Protein AF-A0A8T1T1Z8-F1 (afdb_monomer_lite)

InterPro domains:
  IPR000008 C2 domain [PF00168] (170-221)
  IPR000008 C2 domain [PS50004] (152-222)
  IPR002219 Protein kinase C-like, phorbol ester/diacylglycerol-binding domain [PF00130] (47-96)
  IPR002219 Protein kinase C-like, phorbol ester/diacylglycerol-binding domain [PS00479] (47-96)
  IPR002219 Protein kinase C-like, phorbol ester/diacylglycerol-binding domain [PS50081] (46-96)
  IPR002219 Protein kinase C-like, phorbol ester/diacylglycerol-binding domain [SM00109] (47-96)
  IPR020454 Diacylglycerol/phorbol-ester binding [PR00008] (44-58)
  IPR020454 Diacylglycerol/phorbol-ester binding [PR00008] (60-69)
  IPR020454 Diacylglycerol/phorbol-ester binding [PR00008] (73-84)
  IPR020454 Diacylglycerol/phorbol-ester binding [PR00008] (85-97)
  IPR027080 Protein Unc-13 [PTHR10480] (1-221)
  IPR035892 C2 domain superfamily [G3DSA:2.60.40.150] (153-222)
  IPR035892 C2 domain superfamily [SSF49562] (167-221)
  IPR046349 C1-like domain superfamily [SSF57889] (34-96)

Organism: Chelydra serpentina (NCBI:txid8475)

Secondary structure (DSSP, 8-state):
---------------------HHHHHHHHHHHHHHHHHS-GGGPPPP-EEEE--SS-EE-TTT--EE-SSS--EEEETTT--EE-GGGGGG----HHHHHHHHHHHTT-HHHHHHHHHHHHHHHHHHHHH-HHHHHHHHHHTT--HHHHHHHHHHHHHHHHHTTTT-----EEEEEE--SPPP-STTS------EEEETTEEEEPPPPPS-SS-EEEEEEE-

Foldseek 3Di:
DDDDDDDDDDPPPPPPPPPQPPLRVLVVVLLVLLLCQLQDPVPFDQFAKDQFFDPDFDAAPAPRHTQDDDGRSDIAGPQLGHTHHPVCSVVDPDGRLLSSLLVCVVVVVVVSNVVSLVVLVVSSVCSCVVCVVSLVVSCVVSVHDPVVSVVSSVVSSVVVSCRCNPDDDKDKDFPFKAAQAAAPDPVRFDFDKDWDDDPHDIDIFDTHPRDRIDTTRDMDID

pLDDT: mean 87.85, std 16.22, range [31.19, 98.5]

Sequence (222 aa):
MSLVQSRKAGITSALASSTLNNEELKNHVYKKTLQALIYPISSTTPHNFEVWTATTPTYCYECEGLLWGIARQGMRCTECGVKCHEKCQDLLNADCLQRAAEKSSKHGAEDRTQNIIMVLKDRMKIRERNKPEIFELIQEIFAVSKATHTQQMKAVKQSVLDGTSKWSAKISITVVCAQGLQAKDKTGSSDPYVTVQVGKTKKRTKTIYGNLNPVWEENFHL

Structure (mmCIF, N/CA/C/O backbone):
data_AF-A0A8T1T1Z8-F1
#
_entry.id   AF-A0A8T1T1Z8-F1
#
loop_
_atom_site.group_PDB
_atom_site.id
_atom_site.type_symbol
_atom_site.label_atom_id
_atom_site.label_alt_id
_atom_site.label_comp_id
_atom_site.label_asym_id
_atom_site.label_entity_id
_atom_site.label_seq_id
_atom_site.pdbx_PDB_ins_code
_atom_site.Cartn_x
_atom_site.Cartn_y
_atom_site.Cartn_z
_atom_site.occupancy
_atom_site.B_iso_or_equiv
_atom_site.auth_seq_id
_atom_site.auth_comp_id
_atom_site.auth_asym_id
_atom_site.auth_atom_id
_atom_site.pdbx_PDB_model_num
ATOM 1 N N . MET A 1 1 ? 22.257 -57.428 -17.574 1.00 36.25 1 MET A N 1
ATOM 2 C CA . MET A 1 1 ? 22.939 -56.481 -16.659 1.00 36.25 1 MET A CA 1
ATOM 3 C C . MET A 1 1 ? 23.175 -55.211 -17.470 1.00 36.25 1 MET A C 1
ATOM 5 O O . MET A 1 1 ? 23.743 -55.335 -18.537 1.00 36.25 1 MET A O 1
ATOM 9 N N . SER A 1 2 ? 22.620 -54.037 -17.182 1.00 33.94 2 SER A N 1
ATOM 10 C CA . SER A 1 2 ? 22.680 -53.269 -15.937 1.00 33.94 2 SER A CA 1
ATOM 11 C C . SER A 1 2 ? 21.460 -52.335 -15.834 1.00 33.94 2 SER A C 1
ATOM 13 O O . SER A 1 2 ? 21.116 -51.655 -16.797 1.00 33.94 2 SER A O 1
ATOM 15 N N . LEU A 1 3 ? 20.806 -52.337 -14.669 1.00 34.31 3 LEU A N 1
ATOM 16 C CA . LEU A 1 3 ? 19.741 -51.414 -14.271 1.00 34.31 3 LEU A CA 1
ATOM 17 C C . LEU A 1 3 ? 20.393 -50.149 -13.702 1.00 34.31 3 LEU A C 1
ATOM 19 O O . LEU A 1 3 ? 21.039 -50.219 -12.658 1.00 34.31 3 LEU A O 1
ATOM 23 N N . VAL A 1 4 ? 20.203 -48.992 -14.338 1.00 35.00 4 VAL A N 1
ATOM 24 C CA . VAL A 1 4 ? 20.591 -47.702 -13.747 1.00 35.00 4 VAL A CA 1
ATOM 25 C C . VAL A 1 4 ? 19.351 -47.067 -13.119 1.00 35.00 4 VAL A C 1
ATOM 27 O O . VAL A 1 4 ? 18.435 -46.618 -13.803 1.00 35.00 4 VAL A O 1
ATOM 30 N N . GLN A 1 5 ? 19.317 -47.101 -11.787 1.00 31.73 5 GLN A N 1
ATOM 31 C CA . GLN A 1 5 ? 18.271 -46.551 -10.928 1.00 31.73 5 GLN A CA 1
ATOM 32 C C . GLN A 1 5 ? 18.173 -45.023 -11.049 1.00 31.73 5 GLN A C 1
ATOM 34 O O . GLN A 1 5 ? 19.151 -44.299 -10.861 1.00 31.73 5 GLN A O 1
ATOM 39 N N . SER A 1 6 ? 16.953 -44.536 -11.278 1.00 32.31 6 SER A N 1
ATOM 40 C CA . SER A 1 6 ? 16.580 -43.130 -11.114 1.00 32.31 6 SER A CA 1
ATOM 41 C C . SER A 1 6 ? 16.687 -42.736 -9.635 1.00 32.31 6 SER A C 1
ATOM 43 O O . SER A 1 6 ? 15.964 -43.260 -8.784 1.00 32.31 6 SER A O 1
ATOM 45 N N . ARG A 1 7 ? 17.608 -41.823 -9.310 1.00 34.25 7 ARG A N 1
ATOM 46 C CA . ARG A 1 7 ? 17.707 -41.216 -7.977 1.00 34.25 7 ARG A CA 1
ATOM 47 C C . ARG A 1 7 ? 16.641 -40.126 -7.856 1.00 34.25 7 ARG A C 1
ATOM 49 O O . ARG A 1 7 ? 16.838 -39.012 -8.330 1.00 34.25 7 ARG A O 1
ATOM 56 N N . LYS A 1 8 ? 15.522 -40.438 -7.197 1.00 33.41 8 LYS A N 1
ATOM 57 C CA . LYS A 1 8 ? 14.609 -39.422 -6.652 1.00 33.41 8 LYS A CA 1
ATOM 58 C C . LYS A 1 8 ? 15.353 -38.667 -5.549 1.00 33.41 8 LYS A C 1
ATOM 60 O O . LYS A 1 8 ? 15.568 -39.214 -4.470 1.00 33.41 8 LYS A O 1
ATOM 65 N N . ALA A 1 9 ? 15.781 -37.440 -5.831 1.00 37.69 9 ALA A N 1
ATOM 66 C CA . ALA A 1 9 ? 16.262 -36.533 -4.800 1.00 37.69 9 ALA A CA 1
ATOM 67 C C . ALA A 1 9 ? 15.073 -36.173 -3.899 1.00 37.69 9 ALA A C 1
ATOM 69 O O . ALA A 1 9 ? 14.074 -35.621 -4.358 1.00 37.69 9 ALA A O 1
ATOM 70 N N . GLY A 1 10 ? 15.159 -36.583 -2.634 1.00 31.19 10 GLY A N 1
ATOM 71 C CA . GLY A 1 10 ? 14.170 -36.275 -1.615 1.00 31.19 10 GLY A CA 1
ATOM 72 C C . GLY A 1 10 ? 14.058 -34.768 -1.427 1.00 31.19 10 GLY A C 1
ATOM 73 O O . GLY A 1 10 ? 15.058 -34.078 -1.246 1.00 31.19 10 GLY A O 1
ATOM 74 N N . ILE A 1 11 ? 12.824 -34.277 -1.469 1.00 38.00 11 ILE A N 1
ATOM 75 C CA . ILE A 1 11 ? 12.464 -32.921 -1.077 1.00 38.00 11 ILE A CA 1
ATOM 76 C C . ILE A 1 11 ? 12.699 -32.842 0.434 1.00 38.00 11 ILE A C 1
ATOM 78 O O . ILE A 1 11 ? 11.851 -33.242 1.229 1.00 38.00 11 ILE A O 1
ATOM 82 N N . THR A 1 12 ? 13.875 -32.382 0.851 1.00 36.53 12 THR A N 1
ATOM 83 C CA . THR A 1 12 ? 14.104 -31.974 2.235 1.00 36.53 12 THR A CA 1
ATOM 84 C C . THR A 1 12 ? 13.352 -30.665 2.454 1.00 36.53 12 THR A C 1
ATOM 86 O O . THR A 1 12 ? 13.854 -29.575 2.190 1.00 36.53 12 THR A O 1
ATOM 89 N N . SER A 1 13 ? 12.103 -30.769 2.918 1.00 44.16 13 SER A N 1
ATOM 90 C CA . SER A 1 13 ? 11.311 -29.624 3.364 1.00 44.16 13 SER A CA 1
ATOM 91 C C . SER A 1 13 ? 11.882 -29.089 4.682 1.00 44.16 13 SER A C 1
ATOM 93 O O . SER A 1 13 ? 11.376 -29.366 5.766 1.00 44.16 13 SER A O 1
ATOM 95 N N . ALA A 1 14 ? 12.962 -28.322 4.593 1.00 38.53 14 ALA A N 1
ATOM 96 C CA . ALA A 1 14 ? 13.445 -27.481 5.682 1.00 38.53 14 ALA A CA 1
ATOM 97 C C . ALA A 1 14 ? 13.036 -26.022 5.425 1.00 38.53 14 ALA A C 1
ATOM 99 O O . ALA A 1 14 ? 13.844 -25.103 5.497 1.00 38.53 14 ALA A O 1
ATOM 100 N N . LEU A 1 15 ? 11.760 -25.806 5.095 1.00 43.22 15 LEU A N 1
ATOM 101 C CA . LEU A 1 15 ? 11.115 -24.530 5.369 1.00 43.22 15 LEU A CA 1
ATOM 102 C C . LEU A 1 15 ? 10.513 -24.685 6.757 1.00 43.22 15 LEU A C 1
ATOM 104 O O . LEU A 1 15 ? 9.669 -25.553 6.970 1.00 43.22 15 LEU A O 1
ATOM 108 N N . ALA A 1 16 ? 10.973 -23.875 7.704 1.00 43.38 16 ALA A N 1
ATOM 109 C CA . ALA A 1 16 ? 10.293 -23.691 8.971 1.00 43.38 16 ALA A CA 1
ATOM 110 C C . ALA A 1 16 ? 8.906 -23.091 8.686 1.00 43.38 16 ALA A C 1
ATOM 112 O O . ALA A 1 16 ? 8.708 -21.880 8.758 1.00 43.38 16 ALA A O 1
ATOM 113 N N . SER A 1 17 ? 7.944 -23.936 8.313 1.00 45.84 17 SER A N 1
ATOM 114 C CA . SER A 1 17 ? 6.535 -23.609 8.431 1.00 45.84 17 SER A CA 1
ATOM 115 C C . SER A 1 17 ? 6.272 -23.505 9.921 1.00 45.84 17 SER A C 1
ATOM 117 O O . SER A 1 17 ? 6.061 -24.508 10.599 1.00 45.84 17 SER A O 1
ATOM 119 N N . SER A 1 18 ? 6.283 -22.286 10.451 1.00 53.00 18 SER A N 1
ATOM 120 C CA . SER A 1 18 ? 5.505 -21.982 11.642 1.00 53.00 18 SER A CA 1
ATOM 121 C C . SER A 1 18 ? 4.036 -22.178 11.254 1.00 53.00 18 SER A C 1
ATOM 123 O O . SER A 1 18 ? 3.349 -21.222 10.892 1.00 53.00 18 SER A O 1
ATOM 125 N N . THR A 1 19 ? 3.567 -23.425 11.203 1.00 59.47 19 THR A N 1
ATOM 126 C CA . THR A 1 19 ? 2.142 -23.704 11.069 1.00 59.47 19 THR A CA 1
ATOM 127 C C . THR A 1 19 ? 1.509 -23.193 12.350 1.00 59.47 19 THR A C 1
ATOM 129 O O . THR A 1 19 ? 1.590 -23.855 13.384 1.00 59.47 19 THR A O 1
ATOM 132 N N . LEU A 1 20 ? 0.953 -21.980 12.303 1.00 64.06 20 LEU A N 1
ATOM 133 C CA . LEU A 1 20 ? 0.072 -21.500 13.358 1.00 64.06 20 LEU A CA 1
ATOM 134 C C . LEU A 1 20 ? -0.999 -22.571 13.550 1.00 64.06 20 LEU A C 1
ATOM 136 O O . LEU A 1 20 ? -1.574 -23.055 12.568 1.00 64.06 20 LEU A O 1
ATOM 140 N N . ASN A 1 21 ? -1.239 -22.973 14.795 1.00 82.81 21 ASN A N 1
ATOM 141 C CA . ASN A 1 21 ? -2.349 -23.879 15.060 1.00 82.81 21 ASN A CA 1
ATOM 142 C C . ASN A 1 21 ? -3.678 -23.181 14.704 1.00 82.81 21 ASN A C 1
ATOM 144 O O . ASN A 1 21 ? -3.737 -21.961 14.531 1.00 82.81 21 ASN A O 1
ATOM 148 N N . ASN A 1 22 ? -4.753 -23.958 14.561 1.00 86.62 22 ASN A N 1
ATOM 149 C CA . ASN A 1 22 ? -6.029 -23.436 14.070 1.00 86.62 22 ASN A CA 1
ATOM 150 C C . ASN A 1 22 ? -6.566 -22.266 14.922 1.00 86.62 22 ASN A C 1
ATOM 152 O O . ASN A 1 22 ? -7.117 -21.313 14.376 1.00 86.62 22 ASN A O 1
ATOM 156 N N . GLU A 1 23 ? -6.349 -22.288 16.241 1.00 90.00 23 GLU A N 1
ATOM 157 C CA . GLU A 1 23 ? -6.799 -21.225 17.152 1.00 90.00 23 GLU A CA 1
ATOM 158 C C . GLU A 1 23 ? -5.941 -19.955 17.062 1.00 90.00 23 GLU A C 1
ATOM 160 O O . GLU A 1 23 ? -6.468 -18.840 17.014 1.00 90.00 23 GLU A O 1
ATOM 165 N N . GLU A 1 24 ? -4.619 -20.093 16.970 1.00 91.44 24 GLU A N 1
ATOM 166 C CA . GLU A 1 24 ? -3.703 -18.972 16.745 1.00 91.44 24 GLU A CA 1
ATOM 167 C C . GLU A 1 24 ? -3.960 -18.307 15.397 1.00 91.44 24 GLU A C 1
ATOM 169 O O . GLU A 1 24 ? -4.026 -17.076 15.314 1.00 91.44 24 GLU A O 1
ATOM 174 N N . LEU A 1 25 ? -4.159 -19.110 14.347 1.00 93.31 25 LEU A N 1
ATOM 175 C CA . LEU A 1 25 ? -4.493 -18.611 13.020 1.00 93.31 25 LEU A CA 1
ATOM 176 C C . LEU A 1 25 ? -5.850 -17.906 13.036 1.00 93.31 25 LEU A C 1
ATOM 178 O O . LEU A 1 25 ? -5.954 -16.790 12.528 1.00 93.31 25 LEU A O 1
ATOM 182 N N . LYS A 1 26 ? -6.869 -18.493 13.675 1.00 93.69 26 LYS A N 1
ATOM 183 C CA . LYS A 1 26 ? -8.187 -17.864 13.846 1.00 93.69 26 LYS A CA 1
ATOM 184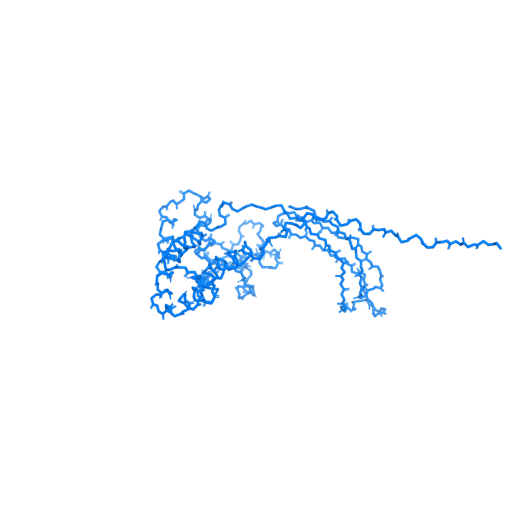 C C . LYS A 1 26 ? -8.066 -16.505 14.535 1.00 93.69 26 LYS A C 1
ATOM 186 O O . LYS A 1 26 ? -8.624 -15.519 14.051 1.00 93.69 26 LYS A O 1
ATOM 191 N N . ASN A 1 27 ? -7.297 -16.418 15.622 1.00 94.06 27 ASN A N 1
ATOM 192 C CA . ASN A 1 27 ? -7.060 -15.155 16.321 1.00 94.06 27 ASN A CA 1
ATOM 193 C C . ASN A 1 27 ? -6.286 -14.140 15.462 1.00 94.06 27 ASN A C 1
ATOM 195 O O . ASN A 1 27 ? -6.570 -12.940 15.505 1.00 94.06 27 ASN A O 1
ATOM 199 N N . HIS A 1 28 ? -5.320 -14.608 14.671 1.00 94.88 28 HIS A N 1
ATOM 200 C CA . HIS A 1 28 ? -4.552 -13.768 13.758 1.00 94.88 28 HIS A CA 1
ATOM 201 C C . HIS A 1 28 ? -5.432 -13.184 12.649 1.00 94.88 28 HIS A C 1
ATOM 203 O O . HIS A 1 28 ? -5.426 -11.969 12.438 1.00 94.88 28 HIS A O 1
ATOM 209 N N . VAL A 1 29 ? -6.227 -14.030 11.985 1.00 96.50 29 VAL A N 1
ATOM 210 C CA . VAL A 1 29 ? -7.169 -13.617 10.939 1.00 96.50 29 VAL A CA 1
ATOM 211 C C . VAL A 1 29 ? -8.172 -12.624 11.513 1.00 96.50 29 VAL A C 1
ATOM 213 O O . VAL A 1 29 ? -8.340 -11.556 10.937 1.00 96.50 29 VAL A O 1
ATOM 216 N N . TYR A 1 30 ? -8.744 -12.893 12.689 1.00 97.56 30 TYR A N 1
ATOM 217 C CA . TYR A 1 30 ? -9.635 -11.957 13.381 1.00 97.56 30 TYR A CA 1
ATOM 218 C C . TYR A 1 30 ? -9.019 -10.554 13.526 1.00 97.56 30 TYR A C 1
ATOM 220 O O . TYR A 1 30 ? -9.605 -9.560 13.089 1.00 97.56 30 TYR A O 1
ATOM 228 N N . LYS A 1 31 ? -7.800 -10.462 14.078 1.00 97.19 31 LYS A N 1
ATOM 229 C CA . LYS A 1 31 ? -7.080 -9.186 14.246 1.00 97.19 31 LYS A CA 1
ATOM 230 C C . LYS A 1 31 ? -6.831 -8.488 12.908 1.00 97.19 31 LYS A C 1
ATOM 232 O O . LYS A 1 31 ? -7.002 -7.272 12.811 1.00 97.19 31 LYS A O 1
ATOM 237 N N . LYS A 1 32 ? -6.436 -9.241 11.876 1.00 96.38 32 LYS A N 1
ATOM 238 C CA . LYS A 1 32 ? -6.158 -8.700 10.538 1.00 96.38 32 LYS A CA 1
ATOM 239 C C . LYS A 1 32 ? -7.415 -8.232 9.816 1.00 96.38 32 LYS A C 1
ATOM 241 O O . LYS A 1 32 ? -7.369 -7.182 9.181 1.00 96.38 32 LYS A O 1
ATOM 246 N N . THR A 1 33 ? -8.536 -8.925 9.980 1.00 98.00 33 THR A N 1
ATOM 247 C CA . THR A 1 33 ? -9.831 -8.518 9.425 1.00 98.00 33 THR A CA 1
ATOM 248 C C . THR A 1 33 ? -10.320 -7.218 10.062 1.00 98.00 33 THR A C 1
ATOM 250 O O . THR A 1 33 ? -10.698 -6.296 9.340 1.00 98.00 33 THR A O 1
ATOM 253 N N . LEU A 1 34 ? -10.227 -7.079 11.393 1.00 98.12 34 LEU A N 1
ATOM 254 C CA . LEU A 1 34 ? -10.526 -5.808 12.066 1.00 98.12 34 LEU A CA 1
ATOM 255 C C . LEU A 1 34 ? -9.625 -4.674 11.554 1.00 98.12 34 LEU A C 1
ATOM 257 O O . LEU A 1 34 ? -10.119 -3.592 11.238 1.00 98.12 34 LEU A O 1
ATOM 261 N N . GLN A 1 35 ? -8.316 -4.928 11.425 1.00 96.25 35 GLN A N 1
ATOM 262 C CA . GLN A 1 35 ? -7.340 -3.946 10.935 1.00 96.25 35 GLN A CA 1
ATOM 263 C C . GLN A 1 35 ? -7.620 -3.496 9.501 1.00 96.25 35 GLN A C 1
ATOM 265 O O . GLN A 1 35 ? -7.531 -2.305 9.209 1.00 96.25 35 GLN A O 1
ATOM 270 N N . ALA A 1 36 ? -7.991 -4.423 8.621 1.00 95.44 36 ALA A N 1
ATOM 271 C CA . ALA A 1 36 ? -8.301 -4.117 7.230 1.00 95.44 36 ALA A CA 1
ATOM 272 C C . ALA A 1 36 ? -9.584 -3.280 7.075 1.00 95.44 36 ALA A C 1
ATOM 274 O O . ALA A 1 36 ? -9.690 -2.480 6.148 1.00 95.44 36 ALA A O 1
ATOM 275 N N . LEU A 1 37 ? -10.564 -3.454 7.968 1.00 96.69 37 LEU A N 1
ATOM 276 C CA . LEU A 1 37 ? -11.897 -2.856 7.821 1.00 96.69 37 LEU A CA 1
ATOM 277 C C . LEU A 1 37 ? -12.109 -1.577 8.634 1.00 96.69 37 LEU A C 1
ATOM 279 O O . LEU A 1 37 ? -12.998 -0.788 8.291 1.00 96.69 37 LEU A O 1
ATOM 283 N N . ILE A 1 38 ? -11.296 -1.347 9.671 1.00 96.62 38 ILE A N 1
ATOM 284 C CA . ILE A 1 38 ? -11.316 -0.098 10.443 1.00 96.62 38 ILE A CA 1
ATOM 285 C C . ILE A 1 38 ? -10.762 1.089 9.649 1.00 96.62 38 ILE A C 1
ATOM 287 O O . ILE A 1 38 ? -11.217 2.219 9.820 1.00 96.62 38 ILE A O 1
ATOM 291 N N . TYR A 1 39 ? -9.816 0.825 8.747 1.00 94.50 39 TYR A N 1
ATOM 292 C CA . TYR A 1 39 ? -9.205 1.813 7.865 1.00 94.50 39 TYR A CA 1
ATOM 293 C C . TYR A 1 39 ? -9.081 1.226 6.444 1.00 94.50 39 TYR A C 1
ATOM 295 O O . TYR A 1 39 ? -8.008 0.772 6.046 1.00 94.50 39 TYR A O 1
ATOM 303 N N . PRO A 1 40 ? -10.203 1.149 5.698 1.00 91.69 40 PRO A N 1
ATOM 304 C CA . PRO A 1 40 ? -10.260 0.455 4.416 1.00 91.69 40 PRO A CA 1
ATOM 305 C C . PRO A 1 40 ? -9.637 1.272 3.276 1.00 91.69 40 PRO A C 1
ATOM 307 O O . PRO A 1 40 ? -9.737 2.499 3.235 1.00 91.69 40 PRO A O 1
ATOM 310 N N . ILE A 1 41 ? -9.090 0.569 2.278 1.00 85.56 41 ILE A N 1
ATOM 311 C CA . ILE A 1 41 ? -8.449 1.165 1.088 1.00 85.56 41 ILE A CA 1
ATOM 312 C C . ILE A 1 41 ? -9.430 2.046 0.287 1.00 85.56 41 ILE A C 1
ATOM 314 O O . ILE A 1 41 ? -9.044 3.068 -0.278 1.00 85.56 41 ILE A O 1
ATOM 318 N N . SER A 1 42 ? -10.722 1.707 0.299 1.00 78.31 42 SER A N 1
ATOM 319 C CA . SER A 1 42 ? -11.793 2.463 -0.369 1.00 78.31 42 SER A CA 1
ATOM 320 C C . SER A 1 42 ? -12.042 3.861 0.211 1.00 78.31 42 SER A C 1
ATOM 322 O O . SER A 1 42 ? -12.831 4.621 -0.340 1.00 78.31 42 SER A O 1
ATOM 324 N N . SER A 1 43 ? -11.438 4.195 1.352 1.00 77.25 43 SER A N 1
ATOM 325 C CA . SER A 1 43 ? -11.591 5.490 2.029 1.00 77.25 43 SER A CA 1
ATOM 326 C C . SER A 1 43 ? -10.245 6.192 2.231 1.00 77.25 43 SER A C 1
ATOM 328 O O . SER A 1 43 ? -10.061 6.962 3.179 1.00 77.25 43 SER A O 1
ATOM 330 N N . THR A 1 44 ? -9.291 5.911 1.343 1.00 80.62 44 THR A N 1
ATOM 331 C CA . THR A 1 44 ? -7.982 6.569 1.307 1.00 80.62 44 THR A CA 1
ATOM 332 C C . THR A 1 44 ? -8.116 8.031 0.875 1.00 80.62 44 THR A C 1
ATOM 334 O O . THR A 1 44 ? -9.026 8.410 0.140 1.00 80.62 44 THR A O 1
ATOM 337 N N . THR A 1 45 ? -7.235 8.900 1.387 1.00 84.56 45 THR A N 1
ATOM 338 C CA . THR A 1 45 ? -7.202 10.310 0.957 1.00 84.56 45 THR A CA 1
ATOM 339 C C . THR A 1 45 ? -6.636 10.389 -0.455 1.00 84.56 45 THR A C 1
ATOM 341 O O . THR A 1 45 ? -5.515 9.904 -0.641 1.00 84.56 45 THR A O 1
ATOM 344 N N . PRO A 1 46 ? -7.331 11.024 -1.415 1.00 90.31 46 PRO A N 1
ATOM 345 C CA . PRO A 1 46 ? -6.733 11.301 -2.712 1.00 90.31 46 PRO A CA 1
ATOM 346 C C . PRO A 1 46 ? -5.509 12.206 -2.532 1.00 90.31 46 PRO A C 1
ATOM 348 O O . PRO A 1 46 ? -5.486 13.087 -1.671 1.00 90.31 46 PRO A O 1
ATOM 351 N N . HIS A 1 47 ? -4.467 11.979 -3.326 1.00 93.38 47 HIS A N 1
ATOM 352 C CA . HIS A 1 47 ? -3.287 12.843 -3.310 1.00 93.38 47 HIS A CA 1
ATOM 353 C C . HIS A 1 47 ? -3.634 14.220 -3.880 1.00 93.38 47 HIS A C 1
ATOM 355 O O . HIS A 1 47 ? -4.342 14.318 -4.878 1.00 93.38 47 HIS A O 1
ATOM 361 N N . ASN A 1 48 ? -3.092 15.279 -3.277 1.00 94.88 48 ASN A N 1
ATOM 362 C CA . ASN A 1 48 ? -3.211 16.638 -3.802 1.00 94.88 48 ASN A CA 1
ATOM 363 C C . ASN A 1 48 ? -1.985 16.972 -4.660 1.00 94.88 48 ASN A C 1
ATOM 365 O O . ASN A 1 48 ? -0.961 17.418 -4.136 1.00 94.88 48 ASN A O 1
ATOM 369 N N . PHE A 1 49 ? -2.049 16.651 -5.953 1.00 96.25 49 PHE A N 1
ATOM 370 C CA . PHE A 1 49 ? -0.928 16.801 -6.879 1.00 96.25 49 PHE A CA 1
ATOM 371 C C . PHE A 1 49 ? -0.821 18.208 -7.463 1.00 96.25 49 PHE A C 1
ATOM 373 O O . PHE A 1 49 ? -1.768 18.731 -8.038 1.00 96.25 49 PHE A O 1
ATOM 380 N N . GLU A 1 50 ? 0.389 18.760 -7.414 1.00 96.12 50 GLU A N 1
ATOM 381 C CA . GLU A 1 50 ? 0.756 19.990 -8.109 1.00 96.12 50 GLU A CA 1
ATOM 382 C C . GLU A 1 50 ? 1.895 19.735 -9.095 1.00 96.12 50 GLU A C 1
ATOM 384 O O . GLU A 1 50 ? 2.751 18.867 -8.884 1.00 96.12 50 GLU A O 1
ATOM 389 N N . VAL A 1 51 ? 1.918 20.521 -10.173 1.00 95.19 51 VAL A N 1
ATOM 390 C CA . VAL A 1 51 ? 3.008 20.500 -11.152 1.00 95.19 51 VAL A CA 1
ATOM 391 C C . VAL A 1 51 ? 4.315 20.866 -10.456 1.00 95.19 51 VAL A C 1
ATOM 393 O O . VAL A 1 51 ? 4.411 21.873 -9.757 1.00 95.19 51 VAL A O 1
ATOM 396 N N . TRP A 1 52 ? 5.349 20.060 -10.676 1.00 93.19 52 TRP A N 1
ATOM 397 C CA . TRP A 1 52 ? 6.630 20.204 -10.002 1.00 93.19 52 TRP A CA 1
ATOM 398 C C . TRP A 1 52 ? 7.805 20.033 -10.967 1.00 93.19 52 TRP A C 1
ATOM 400 O O . TRP A 1 52 ? 7.792 19.187 -11.862 1.00 93.19 52 TRP A O 1
ATOM 410 N N . THR A 1 53 ? 8.850 20.835 -10.742 1.00 90.38 53 THR A N 1
ATOM 411 C CA . THR A 1 53 ? 10.109 20.763 -11.487 1.00 90.38 53 THR A CA 1
ATOM 412 C C . THR A 1 53 ? 11.196 20.101 -10.645 1.00 90.38 53 THR A C 1
ATOM 414 O O . THR A 1 53 ? 11.487 20.550 -9.532 1.00 90.38 53 THR A O 1
ATOM 417 N N . ALA A 1 54 ? 11.814 19.045 -11.177 1.00 87.19 54 ALA A N 1
ATOM 418 C CA . ALA A 1 54 ? 12.928 18.362 -10.525 1.00 87.19 54 ALA A CA 1
ATOM 419 C C . ALA A 1 54 ? 14.233 19.151 -10.705 1.00 87.19 54 ALA A C 1
ATOM 421 O O . ALA A 1 54 ? 14.684 19.354 -11.826 1.00 87.19 54 ALA A O 1
ATOM 422 N N . THR A 1 55 ? 14.854 19.579 -9.602 1.00 87.31 55 THR A N 1
ATOM 423 C CA . THR A 1 55 ? 16.156 20.277 -9.615 1.00 87.31 55 THR A CA 1
ATOM 424 C C . THR A 1 55 ? 17.352 19.325 -9.571 1.00 87.31 55 THR A C 1
ATOM 426 O O . THR A 1 55 ? 18.484 19.737 -9.802 1.00 87.31 55 THR A O 1
ATOM 429 N N . THR A 1 56 ? 17.114 18.047 -9.279 1.00 88.81 56 THR A N 1
ATOM 430 C CA . THR A 1 56 ? 18.114 16.974 -9.245 1.00 88.81 56 THR A CA 1
ATOM 431 C C . THR A 1 56 ? 17.553 15.717 -9.918 1.00 88.81 56 THR A C 1
ATOM 433 O O . THR A 1 56 ? 16.324 15.574 -9.979 1.00 88.81 56 THR A O 1
ATOM 436 N N . PRO A 1 57 ? 18.404 14.787 -10.408 1.00 90.69 57 PRO A N 1
ATOM 437 C CA . PRO A 1 57 ? 17.948 13.533 -11.005 1.00 90.69 57 PRO A CA 1
ATOM 438 C C . PRO A 1 57 ? 17.001 12.782 -10.064 1.00 90.69 57 PRO A C 1
ATOM 440 O O . PRO A 1 57 ? 17.407 12.252 -9.030 1.00 90.69 57 PRO A O 1
ATOM 443 N N . THR A 1 58 ? 15.717 12.781 -10.413 1.00 91.81 58 THR A N 1
ATOM 444 C CA . THR A 1 58 ? 14.639 12.225 -9.595 1.00 91.81 58 THR A CA 1
ATOM 445 C C . THR A 1 58 ? 13.881 11.201 -10.419 1.00 91.81 58 THR A C 1
ATOM 447 O O . THR A 1 58 ? 13.655 11.415 -11.604 1.00 91.81 58 THR A O 1
ATOM 450 N N . TYR A 1 59 ? 13.458 10.105 -9.802 1.00 92.44 59 TYR A N 1
ATOM 451 C CA . TYR A 1 59 ? 12.743 9.026 -10.478 1.00 92.44 59 TYR A CA 1
ATOM 452 C C . TYR A 1 59 ? 11.274 9.015 -10.057 1.00 92.44 59 TYR A C 1
ATOM 454 O O . TYR A 1 59 ? 10.941 9.330 -8.910 1.00 92.44 59 TYR A O 1
ATOM 462 N N . CYS A 1 60 ? 10.392 8.690 -10.998 1.00 93.44 60 CYS A N 1
ATOM 463 C CA . CYS A 1 60 ? 8.974 8.504 -10.739 1.00 93.44 60 CYS A CA 1
ATOM 464 C C . CYS A 1 60 ? 8.768 7.330 -9.780 1.00 93.44 60 CYS A C 1
ATOM 466 O O . CYS A 1 60 ? 9.366 6.276 -9.957 1.00 93.44 60 CYS A O 1
ATOM 468 N N . TYR A 1 61 ? 7.894 7.506 -8.788 1.00 93.44 61 TYR A N 1
ATOM 469 C CA . TYR A 1 61 ? 7.594 6.455 -7.818 1.00 93.44 61 TYR A CA 1
ATOM 470 C C . TYR A 1 61 ? 6.926 5.215 -8.437 1.00 93.44 61 TYR A C 1
ATOM 472 O O . TYR A 1 61 ? 7.153 4.120 -7.948 1.00 93.44 61 TYR A O 1
ATOM 480 N N . GLU A 1 62 ? 6.126 5.389 -9.492 1.00 93.50 62 GLU A N 1
ATOM 481 C CA . GLU A 1 62 ? 5.361 4.303 -10.118 1.00 93.50 62 GLU A CA 1
ATOM 482 C C . GLU A 1 62 ? 6.191 3.518 -11.139 1.00 93.50 62 GLU A C 1
ATOM 484 O O . GLU A 1 62 ? 6.422 2.327 -10.989 1.00 93.50 62 GLU A O 1
ATOM 489 N N . CYS A 1 63 ? 6.669 4.191 -12.191 1.00 92.56 63 CYS A N 1
ATOM 490 C CA . CYS A 1 63 ? 7.346 3.519 -13.302 1.00 92.56 63 CYS A CA 1
ATOM 491 C C . CYS A 1 63 ? 8.872 3.457 -13.163 1.00 92.56 63 CYS A C 1
ATOM 493 O O . CYS A 1 63 ? 9.539 2.964 -14.070 1.00 92.56 63 CYS A O 1
ATOM 495 N N . GLU A 1 64 ? 9.432 4.045 -12.102 1.00 91.50 64 GLU A N 1
ATOM 496 C CA . GLU A 1 64 ? 10.878 4.219 -11.890 1.00 91.50 64 GLU A CA 1
ATOM 497 C C . GLU A 1 64 ? 11.610 4.977 -13.016 1.00 91.50 64 GLU A C 1
ATOM 499 O O . GLU A 1 64 ? 12.834 5.081 -13.014 1.00 91.50 64 GLU A O 1
ATOM 504 N N . GLY A 1 65 ? 10.880 5.561 -13.970 1.00 91.12 65 GLY A N 1
ATOM 505 C CA . GLY A 1 65 ? 11.437 6.371 -15.047 1.00 91.12 65 GLY A CA 1
ATOM 506 C C . GLY A 1 65 ? 11.940 7.723 -14.544 1.00 91.12 65 GLY A C 1
ATOM 507 O O . GLY A 1 65 ? 11.369 8.320 -13.628 1.00 91.12 65 GLY A O 1
ATOM 508 N N . LEU A 1 66 ? 12.999 8.236 -15.168 1.00 91.88 66 LEU A N 1
ATOM 509 C CA . LEU A 1 66 ? 13.588 9.523 -14.809 1.00 91.88 66 LEU A CA 1
ATOM 510 C C . LEU A 1 66 ? 12.602 10.683 -15.074 1.00 91.88 66 LEU A C 1
ATOM 512 O O . LEU A 1 66 ? 12.019 10.795 -16.155 1.00 91.88 66 LEU A O 1
ATOM 516 N N . LEU A 1 67 ? 12.436 11.563 -14.087 1.00 90.25 67 LEU A N 1
ATOM 517 C CA . LEU A 1 67 ? 11.748 12.852 -14.194 1.00 90.25 67 LEU A CA 1
ATOM 518 C C . LEU A 1 67 ? 12.766 13.888 -14.685 1.00 90.25 67 LEU A C 1
ATOM 520 O O . LEU A 1 67 ? 13.365 14.609 -13.886 1.00 90.25 67 LEU A O 1
ATOM 524 N N . TRP A 1 68 ? 13.015 13.909 -15.996 1.00 79.00 68 TRP A N 1
ATOM 525 C CA . TRP A 1 68 ? 14.004 14.786 -16.631 1.00 79.00 68 TRP A CA 1
ATOM 526 C C . TRP A 1 68 ? 13.373 15.709 -17.676 1.00 79.00 68 TRP A C 1
ATOM 528 O O . TRP A 1 68 ? 12.275 15.460 -18.166 1.00 79.00 68 TRP A O 1
ATOM 538 N N . GLY A 1 69 ? 14.068 16.801 -17.982 1.00 72.62 69 GLY A N 1
ATOM 539 C CA . GLY A 1 69 ? 13.619 17.861 -18.882 1.00 72.62 69 GLY A CA 1
ATOM 540 C C . GLY A 1 69 ? 13.991 19.229 -18.317 1.00 72.62 69 GLY A C 1
ATOM 541 O O . GLY A 1 69 ? 14.645 19.307 -17.279 1.00 72.62 69 GLY A O 1
ATOM 542 N N . ILE A 1 70 ? 13.555 20.308 -18.965 1.00 68.62 70 ILE A N 1
ATOM 543 C CA . ILE A 1 70 ? 13.916 21.683 -18.575 1.00 68.62 70 ILE A CA 1
ATOM 544 C C . ILE A 1 70 ? 12.964 22.236 -17.496 1.00 68.62 70 ILE A C 1
ATOM 546 O O . ILE A 1 70 ? 13.415 22.863 -16.541 1.00 68.62 70 ILE A O 1
ATOM 550 N N . ALA A 1 71 ? 11.659 21.955 -17.586 1.00 71.00 71 ALA A N 1
ATOM 551 C CA . ALA A 1 71 ? 10.663 22.339 -16.580 1.00 71.00 71 ALA A CA 1
ATOM 552 C C . ALA A 1 71 ? 9.452 21.388 -16.583 1.00 71.00 71 ALA A C 1
ATOM 554 O O . ALA A 1 71 ? 9.212 20.712 -17.582 1.00 71.00 71 ALA A O 1
ATOM 555 N N . ARG A 1 72 ? 8.671 21.380 -15.487 1.00 75.06 72 ARG A N 1
ATOM 556 C CA . ARG A 1 72 ? 7.372 20.679 -15.358 1.00 75.06 72 ARG A CA 1
ATOM 557 C C . ARG A 1 72 ? 7.449 19.176 -15.670 1.00 75.06 72 ARG A C 1
ATOM 559 O O . ARG A 1 72 ? 6.582 18.626 -16.338 1.00 75.06 72 ARG A O 1
ATOM 566 N N . GLN A 1 73 ? 8.498 18.512 -15.183 1.00 81.12 73 GLN A N 1
ATOM 567 C CA . GLN A 1 73 ? 8.801 17.109 -15.495 1.00 81.12 73 GLN A CA 1
ATOM 568 C C . GLN A 1 73 ? 7.860 16.109 -14.803 1.00 81.12 73 GLN A C 1
ATOM 570 O O . GLN A 1 73 ? 7.871 14.923 -15.141 1.00 81.12 73 GLN A O 1
ATOM 575 N N . GLY A 1 74 ? 7.071 16.545 -13.818 1.00 92.19 74 GLY A N 1
ATOM 576 C CA . GLY A 1 74 ? 6.119 15.669 -13.149 1.00 92.19 74 GLY A CA 1
ATOM 577 C C . GLY A 1 74 ? 5.229 16.366 -12.133 1.00 92.19 74 GLY A C 1
ATOM 578 O O . GLY A 1 74 ? 5.129 17.591 -12.082 1.00 92.19 74 GLY A O 1
ATOM 579 N N . MET A 1 75 ? 4.600 15.544 -11.304 1.00 95.31 75 MET A N 1
ATOM 580 C CA . MET A 1 75 ? 3.672 15.936 -10.256 1.00 95.31 75 MET A CA 1
ATOM 581 C C . MET A 1 75 ? 4.282 15.647 -8.888 1.00 95.31 75 MET A C 1
ATOM 583 O O . MET A 1 75 ? 5.022 14.671 -8.705 1.00 95.31 75 MET A O 1
ATOM 587 N N . ARG A 1 76 ? 3.958 16.484 -7.904 1.00 95.62 76 ARG A N 1
ATOM 588 C CA . ARG A 1 76 ? 4.321 16.281 -6.502 1.00 95.62 76 ARG A CA 1
ATOM 589 C C . ARG A 1 76 ? 3.097 16.481 -5.622 1.00 95.62 76 ARG A C 1
ATOM 591 O O . ARG A 1 76 ? 2.450 17.516 -5.695 1.00 95.62 76 ARG A O 1
ATOM 598 N N . CYS A 1 77 ? 2.824 15.519 -4.747 1.00 95.94 77 CYS A N 1
ATOM 599 C CA . CYS A 1 77 ? 1.771 15.674 -3.746 1.00 95.94 77 CYS A CA 1
ATOM 600 C C . CYS A 1 77 ? 2.204 16.684 -2.667 1.00 95.94 77 CYS A C 1
ATOM 602 O O . CYS A 1 77 ? 3.296 16.538 -2.100 1.00 95.94 77 CYS A O 1
ATOM 604 N N . THR A 1 78 ? 1.375 17.684 -2.357 1.00 93.69 78 THR A N 1
ATOM 605 C CA . THR A 1 78 ? 1.665 18.694 -1.313 1.00 93.69 78 THR A CA 1
ATOM 606 C C . THR A 1 78 ? 1.705 18.078 0.085 1.00 93.69 78 THR A C 1
ATOM 608 O O . THR A 1 78 ? 2.514 18.472 0.930 1.00 93.69 78 THR A O 1
ATOM 611 N N . GLU A 1 79 ? 0.909 17.029 0.295 1.00 91.56 79 GLU A N 1
ATOM 612 C CA . GLU A 1 79 ? 0.772 16.355 1.581 1.00 91.56 79 GLU A CA 1
ATOM 613 C C . GLU A 1 79 ? 1.899 15.352 1.824 1.00 91.56 79 GLU A C 1
ATOM 615 O O . GLU A 1 79 ? 2.796 15.587 2.639 1.00 91.56 79 GLU A O 1
ATOM 620 N N . CYS A 1 80 ? 1.912 14.239 1.089 1.00 92.44 80 CYS A N 1
ATOM 621 C CA . CYS A 1 80 ? 2.885 13.174 1.329 1.00 92.44 80 CYS A CA 1
ATOM 622 C C . CYS A 1 80 ? 4.235 13.411 0.629 1.00 92.44 80 CYS A C 1
ATOM 624 O O . CYS A 1 80 ? 5.250 12.807 0.984 1.00 92.44 80 CYS A O 1
ATOM 626 N N . GLY A 1 81 ? 4.290 14.306 -0.363 1.00 93.44 81 GLY A N 1
ATOM 627 C CA . GLY A 1 81 ? 5.507 14.588 -1.122 1.00 93.44 81 GLY A CA 1
ATOM 628 C C . GLY A 1 81 ? 5.917 13.512 -2.126 1.00 93.44 81 GLY A C 1
ATOM 629 O O . GLY A 1 81 ? 7.044 13.599 -2.617 1.00 93.44 81 GLY A O 1
ATOM 630 N N . VAL A 1 82 ? 5.064 12.518 -2.419 1.00 94.69 82 VAL A N 1
ATOM 631 C CA . VAL A 1 82 ? 5.318 11.547 -3.499 1.00 94.69 82 VAL A CA 1
ATOM 632 C C . VAL A 1 82 ? 5.468 12.280 -4.831 1.00 94.69 82 VAL A C 1
ATOM 634 O O . VAL A 1 82 ? 4.845 13.322 -5.041 1.00 94.69 82 VAL A O 1
ATOM 637 N N . LYS A 1 83 ? 6.343 11.757 -5.691 1.00 95.12 83 LYS A N 1
ATOM 638 C CA . LYS A 1 83 ? 6.702 12.347 -6.981 1.00 95.12 83 LYS A CA 1
ATOM 639 C C . LYS A 1 83 ? 6.455 11.328 -8.083 1.00 95.12 83 LYS A C 1
ATOM 641 O O . LYS A 1 83 ? 6.902 10.183 -7.969 1.00 95.12 83 LYS A O 1
ATOM 646 N N . CYS A 1 84 ? 5.784 11.731 -9.148 1.00 95.94 84 CYS A N 1
ATOM 647 C CA . CYS A 1 84 ? 5.481 10.854 -10.275 1.00 95.94 84 CYS A CA 1
ATOM 648 C C . CYS A 1 84 ? 5.387 11.637 -11.586 1.00 95.94 84 CYS A C 1
ATOM 650 O O . CYS A 1 84 ? 5.363 12.865 -11.578 1.00 95.94 84 CYS A O 1
ATOM 652 N N . HIS A 1 85 ? 5.342 10.935 -12.719 1.00 95.12 85 HIS A N 1
ATOM 653 C CA . HIS A 1 85 ? 4.888 11.549 -13.969 1.00 95.12 85 HIS A CA 1
ATOM 654 C C . HIS A 1 85 ? 3.391 11.860 -13.883 1.00 95.12 85 HIS A C 1
ATOM 656 O O . HIS A 1 85 ? 2.667 11.208 -13.132 1.00 95.12 85 HIS A O 1
ATOM 662 N N . GLU A 1 86 ? 2.924 12.793 -14.710 1.00 93.38 86 GLU A N 1
ATOM 663 C CA . GLU A 1 86 ? 1.497 13.112 -14.862 1.00 93.38 86 GLU A CA 1
ATOM 664 C C . GLU A 1 86 ? 0.675 11.860 -15.209 1.00 93.38 86 GLU A C 1
ATOM 666 O O . GLU A 1 86 ? -0.249 11.506 -14.488 1.00 93.38 86 GLU A O 1
ATOM 671 N N . LYS A 1 87 ? 1.116 11.078 -16.204 1.00 93.12 87 LYS A N 1
ATOM 672 C CA . LYS A 1 87 ? 0.482 9.802 -16.594 1.00 93.12 87 LYS A CA 1
ATOM 673 C C . LYS A 1 87 ? 0.483 8.710 -15.515 1.00 93.12 87 LYS A C 1
ATOM 675 O O . LYS A 1 87 ? -0.174 7.691 -15.683 1.00 93.12 87 LYS A O 1
ATOM 680 N N . CYS A 1 88 ? 1.291 8.865 -14.467 1.00 94.94 88 CYS A N 1
ATOM 681 C CA . CYS A 1 88 ? 1.447 7.867 -13.412 1.00 94.94 88 CYS A CA 1
ATOM 682 C C . CYS A 1 88 ? 0.651 8.210 -12.150 1.00 94.94 88 CYS A C 1
ATOM 684 O O . CYS A 1 88 ? 0.595 7.375 -11.255 1.00 94.94 88 CYS A O 1
ATOM 686 N N . GLN A 1 89 ? 0.070 9.410 -12.045 1.00 93.38 89 GLN A N 1
ATOM 687 C CA . GLN A 1 89 ? -0.563 9.872 -10.805 1.00 93.38 89 GLN A CA 1
ATOM 688 C C . GLN A 1 89 ? -1.738 8.984 -10.366 1.00 93.38 89 GLN A C 1
ATOM 690 O O . GLN A 1 89 ? -1.864 8.687 -9.180 1.00 93.38 89 GLN A O 1
ATOM 695 N N . ASP A 1 90 ? -2.523 8.489 -11.326 1.00 90.56 90 ASP A N 1
ATOM 696 C CA . ASP A 1 90 ? -3.713 7.665 -11.077 1.00 90.56 90 ASP A CA 1
ATOM 697 C C . ASP A 1 90 ? -3.388 6.176 -10.879 1.00 90.56 90 ASP A C 1
ATOM 699 O O . ASP A 1 90 ? -4.252 5.388 -10.504 1.00 90.56 90 ASP A O 1
ATOM 703 N N . LEU A 1 91 ? -2.135 5.781 -11.124 1.00 91.81 91 LEU A N 1
ATOM 704 C CA . LEU A 1 91 ? -1.663 4.401 -10.975 1.00 91.81 91 LEU A CA 1
ATOM 705 C C . LEU A 1 91 ? -1.094 4.127 -9.575 1.00 91.81 91 LEU A C 1
ATOM 707 O O . LEU A 1 91 ? -0.865 2.976 -9.213 1.00 91.81 91 LEU A O 1
ATOM 711 N N . LEU A 1 92 ? -0.885 5.176 -8.774 1.00 89.69 92 LEU A N 1
ATOM 712 C CA . LEU A 1 92 ? -0.218 5.076 -7.482 1.00 89.69 92 LEU A CA 1
ATOM 713 C C . LEU A 1 92 ? -1.046 4.297 -6.459 1.00 89.69 92 LEU A C 1
ATOM 715 O O . LEU A 1 92 ? -2.049 4.781 -5.936 1.00 89.69 92 LEU A O 1
ATOM 719 N N . ASN A 1 93 ? -0.530 3.140 -6.053 1.00 86.00 93 ASN A N 1
ATOM 720 C CA . ASN A 1 93 ? -1.084 2.360 -4.951 1.00 86.00 93 ASN A CA 1
ATOM 721 C C . ASN A 1 93 ? -0.382 2.690 -3.622 1.00 86.00 93 ASN A C 1
ATOM 723 O O . ASN A 1 93 ? 0.370 1.882 -3.072 1.00 86.00 93 ASN A O 1
ATOM 727 N N . ALA A 1 94 ? -0.564 3.920 -3.129 1.00 85.75 94 ALA A N 1
ATOM 728 C CA . ALA A 1 94 ? 0.066 4.355 -1.884 1.00 85.75 94 ALA A CA 1
ATOM 729 C C . ALA A 1 94 ? -0.806 5.339 -1.090 1.00 85.75 94 ALA A C 1
ATOM 731 O O . ALA A 1 94 ? -1.166 6.404 -1.590 1.00 85.75 94 ALA A O 1
ATOM 732 N N . ASP A 1 95 ? -1.093 5.016 0.174 1.00 91.31 95 ASP A N 1
ATOM 733 C CA . ASP A 1 95 ? -1.913 5.857 1.053 1.00 91.31 95 ASP A CA 1
ATOM 734 C C . ASP A 1 95 ? -1.209 7.186 1.382 1.00 91.31 95 ASP A C 1
ATOM 736 O O . ASP A 1 95 ? -0.094 7.219 1.911 1.00 91.31 95 ASP A O 1
ATOM 740 N N . CYS A 1 96 ? -1.875 8.302 1.077 1.00 92.50 96 CYS A N 1
ATOM 741 C CA . CYS A 1 96 ? -1.328 9.638 1.285 1.00 92.50 96 CYS A CA 1
ATOM 742 C C . CYS A 1 96 ? -1.087 9.979 2.769 1.00 92.50 96 CYS A C 1
ATOM 744 O O . CYS A 1 96 ? -0.035 10.532 3.096 1.00 92.50 96 CYS A O 1
ATOM 746 N N . LEU A 1 97 ? -2.018 9.655 3.674 1.00 91.75 97 LEU A N 1
ATOM 747 C CA . LEU A 1 97 ? -1.902 9.995 5.100 1.00 91.75 97 LEU A CA 1
ATOM 748 C C . LEU A 1 97 ? -0.829 9.161 5.789 1.00 91.75 97 LEU A C 1
ATOM 750 O O . LEU A 1 97 ? -0.027 9.716 6.538 1.00 91.75 97 LEU A O 1
ATOM 754 N N . GLN A 1 98 ? -0.774 7.861 5.501 1.00 90.06 98 GLN A N 1
ATOM 755 C CA . GLN A 1 98 ? 0.256 6.975 6.052 1.00 90.06 98 GLN A CA 1
ATOM 756 C C . GLN A 1 98 ? 1.653 7.448 5.639 1.00 90.06 98 GLN A C 1
ATOM 758 O O . GLN A 1 98 ? 2.529 7.640 6.481 1.00 90.06 98 GLN A O 1
ATOM 763 N N . ARG A 1 99 ? 1.844 7.773 4.356 1.00 91.25 99 ARG A N 1
ATOM 764 C CA . ARG A 1 99 ? 3.117 8.325 3.868 1.00 91.25 99 ARG A CA 1
ATOM 765 C C . ARG A 1 99 ? 3.454 9.681 4.471 1.00 91.25 99 ARG A C 1
ATOM 767 O O . ARG A 1 99 ? 4.623 9.951 4.743 1.00 91.25 99 ARG A O 1
ATOM 774 N N . ALA A 1 100 ? 2.462 10.554 4.638 1.00 90.56 100 ALA A N 1
ATOM 775 C CA . ALA A 1 100 ? 2.671 11.852 5.265 1.00 90.56 100 ALA A CA 1
ATOM 776 C C . ALA A 1 100 ? 3.119 11.685 6.728 1.00 90.56 100 ALA A C 1
ATOM 778 O O . ALA A 1 100 ? 4.091 12.323 7.128 1.00 90.56 100 ALA A O 1
ATOM 779 N N . ALA A 1 101 ? 2.495 10.774 7.485 1.00 88.75 101 ALA A N 1
ATOM 780 C CA . ALA A 1 101 ? 2.890 10.448 8.856 1.00 88.75 101 ALA A CA 1
ATOM 781 C C . ALA A 1 101 ? 4.312 9.869 8.922 1.00 88.75 101 ALA A C 1
ATOM 783 O O . ALA A 1 101 ? 5.142 10.355 9.691 1.00 88.75 101 ALA A O 1
ATOM 784 N N . GLU A 1 102 ? 4.633 8.889 8.070 1.00 87.25 102 GLU A N 1
ATOM 785 C CA . GLU A 1 102 ? 5.972 8.290 7.990 1.00 87.25 102 GLU A CA 1
ATOM 786 C C . GLU A 1 102 ? 7.053 9.326 7.666 1.00 87.25 102 GLU A C 1
ATOM 788 O O . GLU A 1 102 ? 8.135 9.324 8.258 1.00 87.25 102 GLU A O 1
ATOM 793 N N . LYS A 1 103 ? 6.769 10.227 6.722 1.00 87.06 103 LYS A N 1
ATOM 794 C CA . LYS A 1 103 ? 7.682 11.305 6.346 1.00 87.06 103 LYS A CA 1
ATOM 795 C C . LYS A 1 103 ? 7.872 12.298 7.492 1.00 87.06 103 LYS A C 1
ATOM 797 O O . LYS A 1 103 ? 9.009 12.649 7.794 1.00 87.06 103 LYS A O 1
ATOM 802 N N . SER A 1 104 ? 6.789 12.750 8.123 1.00 86.62 104 SER A N 1
ATOM 803 C CA . SER A 1 104 ? 6.850 13.693 9.246 1.00 86.62 104 SER A CA 1
ATOM 804 C C . SER A 1 104 ? 7.612 13.120 10.438 1.00 86.62 104 SER A C 1
ATOM 806 O O . SER A 1 104 ? 8.453 13.821 10.999 1.00 86.62 104 SER A O 1
ATOM 808 N N . SER A 1 105 ? 7.405 11.836 10.746 1.00 85.06 105 SER A N 1
ATOM 809 C CA . SER A 1 105 ? 8.147 11.120 11.786 1.00 85.06 105 SER A CA 1
ATOM 810 C C . SER A 1 105 ? 9.652 11.078 11.493 1.00 85.06 105 SER A C 1
ATOM 812 O O . SER A 1 105 ? 10.454 11.404 12.365 1.00 85.06 105 SER A O 1
ATOM 814 N N . LYS A 1 106 ? 10.055 10.782 10.248 1.00 84.88 106 LYS A N 1
ATOM 815 C CA . LYS A 1 106 ? 11.476 10.757 9.841 1.00 84.88 106 LYS A CA 1
ATOM 816 C C . LYS A 1 106 ? 12.166 12.124 9.893 1.00 84.88 106 LYS A C 1
ATOM 818 O O . LYS A 1 106 ? 13.384 12.173 10.027 1.00 84.88 106 LYS A O 1
ATOM 823 N N . HIS A 1 107 ? 11.415 13.214 9.752 1.00 84.75 107 HIS A N 1
ATOM 824 C CA . HIS A 1 107 ? 11.948 14.581 9.755 1.00 84.75 107 HIS A CA 1
ATOM 825 C C . HIS A 1 107 ? 11.774 15.314 11.095 1.00 84.75 107 HIS A C 1
ATOM 827 O O . HIS A 1 107 ? 12.093 16.497 11.164 1.00 84.75 107 HIS A O 1
ATOM 833 N N . GLY A 1 108 ? 11.268 14.648 12.141 1.00 81.00 108 GLY A N 1
ATOM 834 C CA . GLY A 1 108 ? 11.100 15.254 13.469 1.00 81.00 108 GLY A CA 1
ATOM 835 C C . GLY A 1 108 ? 10.032 16.354 13.538 1.00 81.00 108 GLY A C 1
ATOM 836 O O . GLY A 1 108 ? 10.082 17.205 14.417 1.00 81.00 108 GLY A O 1
ATOM 837 N N . ALA A 1 109 ? 9.065 16.367 12.614 1.00 85.25 109 ALA A N 1
ATOM 838 C CA . ALA A 1 109 ? 7.966 17.336 12.610 1.00 85.25 109 ALA A CA 1
ATOM 839 C C . ALA A 1 109 ? 6.795 16.819 13.468 1.00 85.25 109 ALA A C 1
ATOM 841 O O . ALA A 1 109 ? 5.783 16.342 12.936 1.00 85.25 109 ALA A O 1
ATOM 842 N N . GLU A 1 110 ? 6.955 16.858 14.793 1.00 83.06 110 GLU A N 1
ATOM 843 C CA . GLU A 1 110 ? 6.018 16.252 15.754 1.00 83.06 110 GLU A CA 1
ATOM 844 C C . GLU A 1 110 ? 4.599 16.826 15.652 1.00 83.06 110 GLU A C 1
ATOM 846 O O . GLU A 1 110 ? 3.652 16.049 15.523 1.00 83.06 110 GLU A O 1
ATOM 851 N N . ASP A 1 111 ? 4.442 18.151 15.570 1.00 87.44 111 ASP A N 1
ATOM 852 C CA . ASP A 1 111 ? 3.127 18.805 15.449 1.00 87.44 111 ASP A CA 1
ATOM 853 C C . ASP A 1 111 ? 2.354 18.325 14.216 1.00 87.44 111 ASP A C 1
ATOM 855 O O . ASP A 1 111 ? 1.169 17.983 14.273 1.00 87.44 111 ASP A O 1
ATOM 859 N N . ARG A 1 112 ? 3.046 18.224 13.074 1.00 87.38 112 ARG A N 1
ATOM 860 C CA . ARG A 1 112 ? 2.450 17.709 11.837 1.00 87.38 112 ARG A CA 1
ATOM 861 C C . ARG A 1 112 ? 2.075 16.234 11.976 1.00 87.38 112 ARG A C 1
ATOM 863 O O . ARG A 1 112 ? 1.031 15.824 11.476 1.00 87.38 112 ARG A O 1
ATOM 870 N N . THR A 1 113 ? 2.902 15.453 12.665 1.00 86.69 113 THR A N 1
ATOM 871 C CA . THR A 1 113 ? 2.634 14.033 12.930 1.00 86.69 113 THR A CA 1
ATOM 872 C C . THR A 1 113 ? 1.382 13.869 13.793 1.00 86.69 113 THR A C 1
ATOM 874 O O . THR A 1 113 ? 0.505 13.081 13.439 1.00 86.69 113 THR A O 1
ATOM 877 N N . GLN A 1 114 ? 1.238 14.655 14.865 1.00 88.31 114 GLN A N 1
ATOM 878 C CA . GLN A 1 114 ? 0.052 14.635 15.730 1.00 88.31 114 GLN A CA 1
ATOM 879 C C . GLN A 1 114 ? -1.223 15.030 14.977 1.00 88.31 114 GLN A C 1
ATOM 881 O O . GLN A 1 114 ? -2.244 14.352 15.106 1.00 88.31 114 GLN A O 1
ATOM 886 N N . ASN A 1 115 ? -1.153 16.056 14.124 1.00 91.69 115 ASN A N 1
ATOM 887 C CA . ASN A 1 115 ? -2.281 16.459 13.283 1.00 91.69 115 ASN A CA 1
ATOM 888 C C . ASN A 1 115 ? -2.731 15.328 12.342 1.00 91.69 115 ASN A C 1
ATOM 890 O O . ASN A 1 115 ? -3.922 15.032 12.256 1.00 91.69 115 ASN A O 1
ATOM 894 N N . ILE A 1 116 ? -1.796 14.635 11.684 1.00 90.94 116 ILE A N 1
ATOM 895 C CA . ILE A 1 116 ? -2.128 13.500 10.804 1.00 90.94 116 ILE A CA 1
ATOM 896 C C . ILE A 1 116 ? -2.711 12.329 11.610 1.00 90.94 116 ILE A C 1
ATOM 898 O O . ILE A 1 116 ? -3.710 11.733 11.202 1.00 90.94 116 ILE A O 1
ATOM 902 N N . ILE A 1 117 ? -2.136 12.025 12.779 1.00 91.12 117 ILE A N 1
ATOM 903 C CA . ILE A 1 117 ? -2.650 10.999 13.699 1.00 91.12 117 ILE A CA 1
ATOM 904 C C . ILE A 1 117 ? -4.093 11.309 14.113 1.00 91.12 117 ILE A C 1
ATOM 906 O O . ILE A 1 117 ? -4.918 10.396 14.182 1.00 91.12 117 ILE A O 1
ATOM 910 N N . MET A 1 118 ? -4.420 12.575 14.374 1.00 93.38 118 MET A N 1
ATOM 911 C CA . MET A 1 118 ? -5.780 12.995 14.711 1.00 93.38 118 MET A CA 1
ATOM 912 C C . MET A 1 118 ? -6.755 12.727 13.557 1.00 93.38 118 MET A C 1
ATOM 914 O O . MET A 1 118 ? -7.788 12.095 13.775 1.00 93.38 118 MET A O 1
ATOM 918 N N . VAL A 1 119 ? -6.387 13.089 12.323 1.00 93.06 119 VAL A N 1
ATOM 919 C CA . VAL A 1 119 ? -7.202 12.810 11.124 1.00 93.06 119 VAL A CA 1
ATOM 920 C C . VAL A 1 119 ? -7.435 11.306 10.939 1.00 93.06 119 VAL A C 1
ATOM 922 O O . VAL A 1 119 ? -8.562 10.880 10.673 1.00 93.06 119 VAL A O 1
ATOM 925 N N . LEU A 1 120 ? -6.399 10.479 11.118 1.00 93.06 120 LEU A N 1
ATOM 926 C CA . LEU A 1 120 ? -6.521 9.017 11.049 1.00 93.06 120 LEU A CA 1
ATOM 927 C C . LEU A 1 120 ? -7.467 8.472 12.130 1.00 93.06 120 LEU A C 1
ATOM 929 O O . LEU A 1 120 ? -8.330 7.642 11.834 1.00 93.06 120 LEU A O 1
ATOM 933 N N . LYS A 1 121 ? -7.348 8.958 13.374 1.00 95.06 121 LYS A N 1
ATOM 934 C CA . LYS A 1 121 ? -8.249 8.583 14.477 1.00 95.06 121 LYS A CA 1
ATOM 935 C C . LYS A 1 121 ? -9.699 8.914 14.151 1.00 95.06 121 LYS A C 1
ATOM 937 O O . LYS A 1 121 ? -10.568 8.066 14.345 1.00 95.06 121 LYS A O 1
ATOM 942 N N . ASP A 1 122 ? -9.965 10.116 13.657 1.00 95.06 122 ASP A N 1
ATOM 943 C CA . ASP A 1 122 ? -11.332 10.554 13.381 1.00 95.06 122 ASP A CA 1
ATOM 944 C C . ASP A 1 122 ? -11.964 9.773 12.231 1.00 95.06 122 ASP A C 1
ATOM 946 O O . ASP A 1 122 ? -13.138 9.411 12.312 1.00 95.06 122 ASP A O 1
ATOM 950 N N . ARG A 1 123 ? -11.182 9.380 11.221 1.00 94.50 123 ARG A N 1
ATOM 951 C CA . ARG A 1 123 ? -11.659 8.471 10.167 1.00 94.50 123 ARG A CA 1
ATOM 952 C C . ARG A 1 123 ? -12.082 7.111 10.698 1.00 94.50 123 ARG A C 1
ATOM 954 O O . ARG A 1 123 ? -13.159 6.637 10.345 1.00 94.50 123 ARG A O 1
ATOM 961 N N . MET A 1 124 ? -11.271 6.507 11.563 1.00 96.00 124 MET A N 1
ATOM 962 C CA . MET A 1 124 ? -11.613 5.224 12.184 1.00 96.00 124 MET A CA 1
ATOM 963 C C . MET A 1 124 ? -12.879 5.342 13.047 1.00 96.00 124 MET A C 1
ATOM 965 O O . MET A 1 124 ? -13.776 4.509 12.933 1.00 96.00 124 MET A O 1
ATOM 969 N N . LYS A 1 125 ? -13.024 6.430 13.820 1.00 96.19 125 LYS A N 1
ATOM 970 C CA . LYS A 1 125 ? -14.253 6.703 14.589 1.00 96.19 125 LYS A CA 1
ATOM 971 C C . LYS A 1 125 ? -15.482 6.843 13.690 1.00 96.19 125 LYS A C 1
ATOM 973 O O . LYS A 1 125 ? -16.529 6.278 13.996 1.00 96.19 125 LYS A O 1
ATOM 978 N N . ILE A 1 126 ? -15.375 7.595 12.590 1.00 95.38 126 ILE A N 1
ATOM 979 C CA . ILE A 1 126 ? -16.470 7.760 11.620 1.00 95.38 126 ILE A CA 1
ATOM 980 C C . ILE A 1 126 ? -16.848 6.404 11.019 1.00 95.38 126 ILE A C 1
ATOM 982 O O . ILE A 1 126 ? -18.034 6.110 10.884 1.00 95.38 126 ILE A O 1
ATOM 986 N N . ARG A 1 127 ? -15.858 5.566 10.693 1.00 95.62 127 ARG A N 1
ATOM 987 C CA . ARG A 1 127 ? -16.074 4.225 10.144 1.00 95.62 127 ARG A CA 1
ATOM 988 C C . ARG A 1 127 ? -16.856 3.331 11.104 1.00 95.62 127 ARG A C 1
ATOM 990 O O . ARG A 1 127 ? -17.844 2.742 10.680 1.00 95.62 127 ARG A O 1
ATOM 997 N N . GLU A 1 128 ? -16.452 3.271 12.369 1.00 96.00 128 GLU A N 1
ATOM 998 C CA . GLU A 1 128 ? -17.166 2.500 13.398 1.00 96.00 128 GLU A CA 1
ATOM 999 C C . GLU A 1 128 ? -18.579 3.014 13.626 1.00 96.00 128 GLU A C 1
ATOM 1001 O O . GLU A 1 128 ? -19.508 2.224 13.714 1.00 96.00 128 GLU A O 1
ATOM 1006 N N . ARG A 1 129 ? -18.757 4.337 13.682 1.00 96.75 129 ARG A N 1
ATOM 1007 C CA . ARG A 1 129 ? -20.072 4.940 13.912 1.00 96.75 129 ARG A CA 1
ATOM 1008 C C . ARG A 1 129 ? -21.033 4.703 12.751 1.00 96.75 129 ARG A C 1
ATOM 1010 O O . ARG A 1 129 ? -22.211 4.464 12.976 1.00 96.75 129 ARG A O 1
ATOM 1017 N N . ASN A 1 130 ? -20.552 4.830 11.517 1.00 96.94 130 ASN A N 1
ATOM 1018 C CA . ASN A 1 130 ? -21.408 4.744 10.335 1.00 96.94 130 ASN A CA 1
ATOM 1019 C C . ASN A 1 130 ? -21.709 3.296 9.932 1.00 96.94 130 ASN A C 1
ATOM 1021 O O . ASN A 1 130 ? -22.685 3.068 9.219 1.00 96.94 130 ASN A O 1
ATOM 1025 N N . LYS A 1 131 ? -20.828 2.355 10.294 1.00 96.81 131 LYS A N 1
ATOM 1026 C CA . LYS A 1 131 ? -20.912 0.942 9.910 1.00 96.81 131 LYS A CA 1
ATOM 1027 C C . LYS A 1 131 ? -20.571 -0.007 11.076 1.00 96.81 131 LYS A C 1
ATOM 1029 O O . LYS A 1 131 ? -19.645 -0.816 10.937 1.00 96.81 131 LYS A O 1
ATOM 1034 N N . PRO A 1 132 ? -21.252 0.108 12.234 1.00 97.62 132 PRO A N 1
ATOM 1035 C CA . PRO A 1 132 ? -20.974 -0.724 13.406 1.00 97.62 132 PRO A CA 1
ATOM 1036 C C . PRO A 1 132 ? -21.253 -2.209 13.146 1.00 97.62 132 PRO A C 1
ATOM 1038 O O . PRO A 1 132 ? -20.505 -3.060 13.629 1.00 97.62 132 PRO A O 1
ATOM 1041 N N . GLU A 1 133 ? -22.240 -2.514 12.295 1.00 98.19 133 GLU A N 1
ATOM 1042 C CA . GLU A 1 133 ? -22.696 -3.871 11.983 1.00 98.19 133 GLU A CA 1
ATOM 1043 C C . GLU A 1 133 ? -21.572 -4.759 11.431 1.00 98.19 133 GLU A C 1
ATOM 1045 O O . GLU A 1 133 ? -21.563 -5.970 11.625 1.00 98.19 133 GLU A O 1
ATOM 1050 N N . ILE A 1 134 ? -20.577 -4.155 10.775 1.00 97.94 134 ILE A N 1
ATOM 1051 C CA . ILE A 1 134 ? -19.419 -4.871 10.233 1.00 97.94 134 ILE A CA 1
ATOM 1052 C C . ILE A 1 134 ? -18.550 -5.423 11.365 1.00 97.94 134 ILE A C 1
ATOM 1054 O O . ILE A 1 134 ? -18.096 -6.563 11.298 1.00 97.94 134 ILE A O 1
ATOM 1058 N N . PHE A 1 135 ? -18.296 -4.623 12.400 1.00 98.25 135 PHE A N 1
ATOM 1059 C CA . PHE A 1 135 ? -17.420 -5.012 13.506 1.00 98.25 135 PHE A CA 1
ATOM 1060 C C . PHE A 1 135 ? -18.120 -5.976 14.466 1.00 98.25 135 PHE A C 1
ATOM 1062 O O . PHE A 1 135 ? -17.473 -6.896 14.971 1.00 98.25 135 PHE A O 1
ATOM 1069 N N . GLU A 1 136 ? -19.433 -5.821 14.633 1.00 97.88 136 GLU A N 1
ATOM 1070 C CA . GLU A 1 136 ? -20.298 -6.764 15.349 1.00 97.88 136 GLU A CA 1
ATOM 1071 C C . GLU A 1 136 ? -20.321 -8.128 14.647 1.00 97.88 136 GLU A C 1
ATOM 1073 O O . GLU A 1 136 ? -20.037 -9.148 15.273 1.00 97.88 136 GLU A O 1
ATOM 1078 N N . LEU A 1 137 ? -20.512 -8.153 13.323 1.00 98.44 137 LEU A N 1
ATOM 1079 C CA . LEU A 1 137 ? -20.485 -9.393 12.547 1.00 98.44 137 LEU A CA 1
ATOM 1080 C C . LEU A 1 137 ? -19.129 -10.110 12.641 1.00 98.44 137 LEU A C 1
ATOM 1082 O O . LEU A 1 137 ? -19.076 -11.328 12.805 1.00 98.44 137 LEU A O 1
ATOM 1086 N N . ILE A 1 138 ? -18.013 -9.376 12.567 1.00 98.19 138 ILE A N 1
ATOM 1087 C CA . ILE A 1 138 ? -16.674 -9.969 12.738 1.00 98.19 138 ILE A CA 1
ATOM 1088 C C . ILE A 1 138 ? -16.525 -10.552 14.146 1.00 98.19 138 ILE A C 1
ATOM 1090 O O . ILE A 1 138 ? -15.939 -11.620 14.314 1.00 98.19 138 ILE A O 1
ATOM 1094 N N . GLN A 1 139 ? -17.045 -9.876 15.170 1.00 98.06 139 GLN A N 1
ATOM 1095 C CA . GLN A 1 139 ? -17.034 -10.407 16.527 1.00 98.06 139 GLN A CA 1
ATOM 1096 C C . GLN A 1 139 ? -17.800 -11.738 16.617 1.00 98.06 139 GLN A C 1
ATOM 1098 O O . GLN A 1 139 ? -17.283 -12.694 17.204 1.00 98.06 139 GLN A O 1
ATOM 1103 N N . GLU A 1 140 ? -18.998 -11.802 16.035 1.00 97.75 140 GLU A N 1
ATOM 1104 C CA . GLU A 1 140 ? -19.874 -12.978 16.059 1.00 97.75 140 GLU A CA 1
ATOM 1105 C C . GLU A 1 140 ? -19.284 -14.161 15.289 1.00 97.75 140 GLU A C 1
ATOM 1107 O O . GLU A 1 140 ? -19.165 -15.250 15.850 1.00 97.75 140 GLU A O 1
ATOM 1112 N N . ILE A 1 141 ? -18.826 -13.943 14.050 1.00 97.50 141 ILE A N 1
ATOM 1113 C CA . ILE A 1 141 ? -18.223 -14.986 13.198 1.00 97.50 141 ILE A CA 1
ATOM 1114 C C . ILE A 1 141 ? -17.034 -15.651 13.896 1.00 97.50 141 ILE A C 1
ATOM 1116 O O . ILE A 1 141 ? -16.842 -16.864 13.808 1.00 97.50 141 ILE A O 1
ATOM 1120 N N . PHE A 1 142 ? -16.224 -14.865 14.604 1.00 96.88 142 PHE A N 1
ATOM 1121 C CA . PHE A 1 142 ? -15.052 -15.381 15.307 1.00 96.88 142 PHE A CA 1
ATOM 1122 C C . PHE A 1 142 ? -15.352 -15.830 16.746 1.00 96.88 142 PHE A C 1
ATOM 1124 O O . PHE A 1 142 ? -14.445 -16.344 17.407 1.00 96.88 142 PHE A O 1
ATOM 1131 N N . ALA A 1 143 ? -16.602 -15.699 17.209 1.00 96.94 143 ALA A N 1
ATOM 1132 C CA . ALA A 1 143 ? -17.065 -16.029 18.557 1.00 96.94 143 ALA A CA 1
ATOM 1133 C C . ALA A 1 143 ? -16.221 -15.370 19.668 1.00 96.94 143 ALA A C 1
ATOM 1135 O O . ALA A 1 143 ? -15.801 -16.015 20.630 1.00 96.94 143 ALA A O 1
ATOM 1136 N N . VAL A 1 144 ? -15.931 -14.072 19.525 1.00 97.12 144 VAL A N 1
ATOM 1137 C CA . VAL A 1 144 ? -15.101 -13.310 20.474 1.00 97.12 144 VAL A CA 1
ATOM 1138 C C . VAL A 1 144 ? -15.976 -12.591 21.505 1.00 97.12 144 VAL A C 1
ATOM 1140 O O . VAL A 1 144 ? -17.001 -11.995 21.175 1.00 97.12 144 VAL A O 1
ATOM 1143 N N . SER A 1 145 ? -15.568 -12.606 22.779 1.00 98.00 145 SER A N 1
ATOM 1144 C CA . SER A 1 145 ? -16.285 -11.882 23.838 1.00 98.00 145 SER A CA 1
ATOM 1145 C C . SER A 1 145 ? -16.272 -10.363 23.596 1.00 98.00 145 SER A C 1
ATOM 1147 O O . SER A 1 145 ? -15.293 -9.820 23.081 1.00 98.00 145 SER A O 1
ATOM 1149 N N . LYS A 1 146 ? -17.314 -9.643 24.036 1.00 97.69 146 LYS A N 1
ATOM 1150 C CA . LYS A 1 146 ? -17.396 -8.171 23.893 1.00 97.69 146 LYS A CA 1
ATOM 1151 C C . LYS A 1 146 ? -16.209 -7.443 24.543 1.00 97.69 146 LYS A C 1
ATOM 1153 O O . LYS A 1 146 ? -15.686 -6.475 23.989 1.00 97.69 146 LYS A O 1
ATOM 1158 N N . ALA A 1 147 ? -15.755 -7.926 25.702 1.00 97.94 147 ALA A N 1
ATOM 1159 C CA . ALA A 1 147 ? -14.611 -7.362 26.417 1.00 97.94 147 ALA A CA 1
ATOM 1160 C C . ALA A 1 147 ? -13.313 -7.510 25.607 1.00 97.94 147 ALA A C 1
ATOM 1162 O O . ALA A 1 147 ? -12.608 -6.527 25.362 1.00 97.94 147 ALA A O 1
ATOM 1163 N N . THR A 1 148 ? -13.040 -8.722 25.112 1.00 97.44 148 THR A N 1
ATOM 1164 C CA . THR A 1 148 ? -11.884 -8.987 24.248 1.00 97.44 148 THR A CA 1
ATOM 1165 C C . THR A 1 148 ? -11.983 -8.201 22.942 1.00 97.44 148 THR A C 1
ATOM 1167 O O . THR A 1 148 ? -10.991 -7.622 22.509 1.00 97.44 148 THR A O 1
ATOM 1170 N N . HIS A 1 149 ? -13.168 -8.120 22.333 1.00 98.00 149 HIS A N 1
ATOM 1171 C CA . HIS A 1 149 ? -13.393 -7.352 21.111 1.00 98.00 149 HIS A CA 1
ATOM 1172 C C . HIS A 1 149 ? -13.027 -5.877 21.289 1.00 98.00 149 HIS A C 1
ATOM 1174 O O . HIS A 1 149 ? -12.240 -5.343 20.512 1.00 98.00 149 HIS A O 1
ATOM 1180 N N . THR A 1 150 ? -13.495 -5.253 22.370 1.00 97.94 150 THR A N 1
ATOM 1181 C CA . THR A 1 150 ? -13.205 -3.845 22.683 1.00 97.94 150 THR A CA 1
ATOM 1182 C C . THR A 1 150 ? -11.700 -3.598 22.837 1.00 97.94 150 THR A C 1
ATOM 1184 O O . THR A 1 150 ? -11.154 -2.639 22.284 1.00 97.94 150 THR A O 1
ATOM 1187 N N . GLN A 1 151 ? -11.000 -4.494 23.540 1.00 98.00 151 GLN A N 1
ATOM 1188 C CA . GLN A 1 151 ? -9.548 -4.419 23.700 1.00 98.00 151 GLN A CA 1
ATOM 1189 C C . GLN A 1 151 ? -8.813 -4.573 22.359 1.00 98.00 151 GLN A C 1
ATOM 1191 O O . GLN A 1 151 ? -7.893 -3.805 22.070 1.00 98.00 151 GLN A O 1
ATOM 1196 N N . GLN A 1 152 ? -9.223 -5.535 21.527 1.00 97.69 152 GLN A N 1
ATOM 1197 C CA . GLN A 1 152 ? -8.607 -5.775 20.218 1.00 97.69 152 GLN A CA 1
ATOM 1198 C C . GLN A 1 152 ? -8.876 -4.625 19.245 1.00 97.69 152 GLN A C 1
ATOM 1200 O O . GLN A 1 152 ? -7.954 -4.202 18.556 1.00 97.69 152 GLN A O 1
ATOM 1205 N N . MET A 1 153 ? -10.074 -4.036 19.255 1.00 98.06 153 MET A N 1
ATOM 1206 C CA . MET A 1 153 ? -10.379 -2.836 18.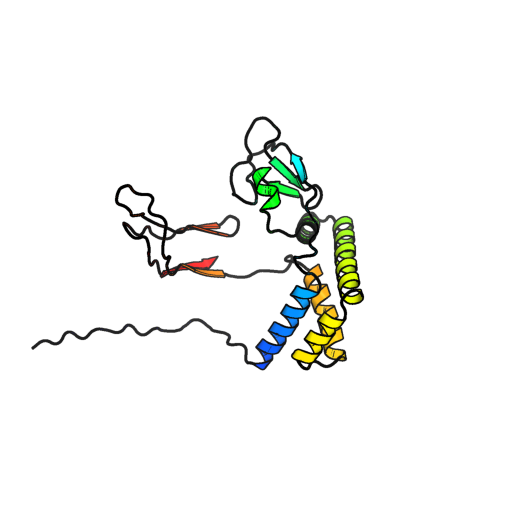473 1.00 98.06 153 MET A CA 1
ATOM 1207 C C . MET A 1 153 ? -9.475 -1.662 18.851 1.00 98.06 153 MET A C 1
ATOM 1209 O O . MET A 1 153 ? -8.966 -0.968 17.971 1.00 98.06 153 MET A O 1
ATOM 1213 N N . LYS A 1 154 ? -9.209 -1.452 20.147 1.00 97.69 154 LYS A N 1
ATOM 1214 C CA . LYS A 1 154 ? -8.254 -0.426 20.597 1.00 97.69 154 LYS A CA 1
ATOM 1215 C C . LYS A 1 154 ? -6.835 -0.711 20.091 1.00 97.69 154 LYS A C 1
ATOM 1217 O O . LYS A 1 154 ? -6.182 0.197 19.579 1.00 97.69 154 LYS A O 1
ATOM 1222 N N . ALA A 1 155 ? -6.373 -1.957 20.209 1.00 96.56 155 ALA A N 1
ATOM 1223 C CA . ALA A 1 155 ? -5.039 -2.365 19.764 1.00 96.56 155 ALA A CA 1
ATOM 1224 C C . ALA A 1 155 ? -4.865 -2.222 18.243 1.00 96.56 155 ALA A C 1
ATOM 1226 O O . ALA A 1 155 ? -3.855 -1.706 17.772 1.00 96.56 155 ALA A O 1
ATOM 1227 N N . VAL A 1 156 ? -5.876 -2.621 17.473 1.00 96.00 156 VAL A N 1
ATOM 1228 C CA . VAL A 1 156 ? -5.892 -2.524 16.013 1.00 96.00 156 VAL A CA 1
ATOM 1229 C C . VAL A 1 156 ? -5.856 -1.068 15.546 1.00 96.00 156 VAL A C 1
ATOM 1231 O O . VAL A 1 156 ? -5.043 -0.737 14.685 1.00 96.00 156 VAL A O 1
ATOM 1234 N N . LYS A 1 157 ? -6.663 -0.179 16.142 1.00 96.25 157 LYS A N 1
ATOM 1235 C CA . LYS A 1 157 ? -6.607 1.262 15.837 1.00 96.25 157 LYS A CA 1
ATOM 1236 C C . LYS A 1 157 ? -5.219 1.828 16.105 1.00 96.25 157 LYS A C 1
ATOM 1238 O O . LYS A 1 157 ? -4.698 2.558 15.272 1.00 96.25 157 LYS A O 1
ATOM 1243 N N . GLN A 1 158 ? -4.600 1.460 17.228 1.00 94.75 158 GLN A N 1
ATOM 1244 C CA . GLN A 1 158 ? -3.234 1.888 17.526 1.00 94.75 158 GLN A CA 1
ATOM 1245 C C . GLN A 1 158 ? -2.237 1.360 16.485 1.00 94.75 158 GLN A C 1
ATOM 1247 O O . GLN A 1 158 ? -1.409 2.126 16.006 1.00 94.75 158 GLN A O 1
ATOM 1252 N N . SER A 1 159 ? -2.370 0.104 16.051 1.00 93.31 159 SER A N 1
ATOM 1253 C CA . SER A 1 159 ? -1.508 -0.467 15.008 1.00 93.31 159 SER A CA 1
ATOM 1254 C C . SER A 1 159 ? -1.619 0.260 13.663 1.00 93.31 159 SER A C 1
ATOM 1256 O O . SER A 1 159 ? -0.628 0.319 12.942 1.00 93.31 159 SER A O 1
ATOM 1258 N N . VAL A 1 160 ? -2.788 0.808 13.309 1.00 92.69 160 VAL A N 1
ATOM 1259 C CA . VAL A 1 160 ? -2.949 1.644 12.101 1.00 92.69 160 VAL A CA 1
ATOM 1260 C C . VAL A 1 160 ? -2.209 2.977 12.244 1.00 92.69 160 VAL A C 1
ATOM 1262 O O . VAL A 1 160 ? -1.644 3.462 11.266 1.00 92.69 160 VAL A O 1
ATOM 1265 N N . LEU A 1 161 ? -2.196 3.564 13.445 1.00 91.94 161 LEU A N 1
ATOM 1266 C CA . LEU A 1 161 ? -1.508 4.831 13.728 1.00 91.94 161 LEU A CA 1
ATOM 1267 C C . LEU A 1 161 ? 0.011 4.678 13.796 1.00 91.94 161 LEU A C 1
ATOM 1269 O O . LEU A 1 161 ? 0.731 5.580 13.380 1.00 91.94 161 LEU A O 1
ATOM 1273 N N . ASP A 1 162 ? 0.491 3.545 14.308 1.00 88.69 162 ASP A N 1
ATOM 1274 C CA . ASP A 1 162 ? 1.922 3.232 14.358 1.00 88.69 162 ASP A CA 1
ATOM 1275 C C . ASP A 1 162 ? 2.519 3.094 12.940 1.00 88.69 162 ASP A C 1
ATOM 1277 O O . ASP A 1 162 ? 3.727 3.286 12.744 1.00 88.69 162 ASP A O 1
ATOM 1281 N N . GLY A 1 163 ? 1.672 2.797 11.944 1.00 83.31 163 GLY A N 1
ATOM 1282 C CA . GLY A 1 163 ? 2.049 2.680 10.538 1.00 83.31 163 GLY A CA 1
ATOM 1283 C C . GLY A 1 163 ? 3.161 1.652 10.325 1.00 83.31 163 GLY A C 1
ATOM 1284 O O . GLY A 1 163 ? 3.246 0.637 11.021 1.00 83.31 163 GLY A O 1
ATOM 1285 N N . THR A 1 164 ? 4.056 1.920 9.372 1.00 77.81 164 THR A N 1
ATOM 1286 C CA . THR A 1 164 ? 5.223 1.056 9.109 1.00 77.81 164 THR A CA 1
ATOM 1287 C C . THR A 1 164 ? 6.479 1.469 9.883 1.00 77.81 164 THR A C 1
ATOM 1289 O O . THR A 1 164 ? 7.531 0.856 9.718 1.00 77.81 164 THR A O 1
ATOM 1292 N N . SER A 1 165 ? 6.392 2.472 10.766 1.00 72.44 165 SER A N 1
ATOM 1293 C CA . SER A 1 165 ? 7.556 3.068 11.447 1.00 72.44 165 SER A CA 1
ATOM 1294 C C . SER A 1 165 ? 8.400 2.066 12.252 1.00 72.44 165 SER A C 1
ATOM 1296 O O . SER A 1 165 ? 9.609 2.244 12.378 1.00 72.44 165 SER A O 1
ATOM 1298 N N . LYS A 1 166 ? 7.778 0.994 12.758 1.00 72.94 166 LYS A N 1
ATOM 1299 C CA . LYS A 1 166 ? 8.420 -0.090 13.526 1.00 72.94 166 LYS A CA 1
ATOM 1300 C C . LYS A 1 166 ? 8.480 -1.421 12.769 1.00 72.94 166 LYS A C 1
ATOM 1302 O O . LYS A 1 166 ? 8.802 -2.450 13.359 1.00 72.94 166 LYS A O 1
ATOM 1307 N N . TRP A 1 167 ? 8.126 -1.433 11.485 1.00 84.62 167 TRP A N 1
ATOM 1308 C CA . TRP A 1 167 ? 8.059 -2.662 10.704 1.00 84.62 167 TRP A CA 1
ATOM 1309 C C . TRP A 1 167 ? 9.412 -2.979 10.064 1.00 84.62 167 TRP A C 1
ATOM 1311 O O . TRP A 1 167 ? 9.991 -2.164 9.349 1.00 84.62 167 TRP A O 1
ATOM 1321 N N . SER A 1 168 ? 9.906 -4.190 10.304 1.00 89.12 168 SER A N 1
ATOM 1322 C CA . SER A 1 168 ? 11.030 -4.765 9.568 1.00 89.12 168 SER A CA 1
ATOM 1323 C C . SER A 1 168 ? 10.780 -6.252 9.347 1.00 89.12 168 SER A C 1
ATOM 1325 O O . SER A 1 168 ? 10.148 -6.917 10.170 1.00 89.12 168 SER A O 1
ATOM 1327 N N . ALA A 1 169 ? 11.252 -6.766 8.217 1.00 91.50 169 ALA A N 1
ATOM 1328 C CA . ALA A 1 169 ? 11.134 -8.170 7.856 1.00 91.50 169 ALA A CA 1
ATOM 1329 C C . ALA A 1 169 ? 12.333 -8.577 6.997 1.00 91.50 169 ALA A C 1
ATOM 1331 O O . ALA A 1 169 ? 12.819 -7.776 6.202 1.00 91.50 169 ALA A O 1
ATOM 1332 N N . LYS A 1 170 ? 12.784 -9.827 7.149 1.00 93.25 170 LYS A N 1
ATOM 1333 C CA . LYS A 1 170 ? 13.683 -10.480 6.189 1.00 93.25 170 LYS A CA 1
ATOM 1334 C C . LYS A 1 170 ? 12.826 -11.242 5.193 1.00 93.25 170 LYS A C 1
ATOM 1336 O O . LYS A 1 170 ? 11.957 -12.008 5.615 1.00 93.25 170 LYS A O 1
ATOM 1341 N N . ILE A 1 171 ? 13.065 -11.050 3.903 1.00 94.69 171 ILE A N 1
ATOM 1342 C CA . ILE A 1 171 ? 12.250 -11.661 2.853 1.00 94.69 171 ILE A CA 1
ATOM 1343 C C . ILE A 1 171 ? 13.106 -12.675 2.095 1.00 94.69 171 ILE A C 1
ATOM 1345 O O . ILE A 1 171 ? 14.224 -12.383 1.676 1.00 94.69 171 ILE A O 1
ATOM 1349 N N . SER A 1 172 ? 12.572 -13.883 1.921 1.00 96.31 172 SER A N 1
ATOM 1350 C CA . SER A 1 172 ? 13.127 -14.909 1.039 1.00 96.31 172 SER A CA 1
ATOM 1351 C C . SER A 1 172 ? 12.187 -15.071 -0.149 1.00 96.31 172 SER A C 1
ATOM 1353 O O . SER A 1 172 ? 11.027 -15.438 0.028 1.00 96.31 172 SER A O 1
ATOM 1355 N N . ILE A 1 173 ? 12.667 -14.747 -1.346 1.00 96.94 173 ILE A N 1
ATOM 1356 C CA . ILE A 1 173 ? 11.899 -14.770 -2.592 1.00 96.94 173 ILE A CA 1
ATOM 1357 C C . ILE A 1 173 ? 12.453 -15.891 -3.457 1.00 96.94 173 ILE A C 1
ATOM 1359 O O . ILE A 1 173 ? 13.603 -15.820 -3.876 1.00 96.94 173 ILE A O 1
ATOM 1363 N N . THR A 1 174 ? 11.634 -16.890 -3.769 1.00 97.75 174 THR A N 1
ATOM 1364 C CA . THR A 1 174 ? 11.972 -17.911 -4.765 1.00 97.75 174 THR A CA 1
ATOM 1365 C C . THR A 1 174 ? 11.213 -17.617 -6.052 1.00 97.75 174 THR A C 1
ATOM 1367 O O . THR A 1 174 ? 9.987 -17.714 -6.088 1.00 97.75 174 THR A O 1
ATOM 1370 N N . VAL A 1 175 ? 11.932 -17.254 -7.113 1.00 98.06 175 VAL A N 1
ATOM 1371 C CA . VAL A 1 175 ? 11.361 -17.119 -8.456 1.00 98.06 175 VAL A CA 1
ATOM 1372 C C . VAL A 1 175 ? 11.299 -18.512 -9.070 1.00 98.06 175 VAL A C 1
ATOM 1374 O O . VAL A 1 175 ? 12.318 -19.056 -9.485 1.00 98.06 175 VAL A O 1
ATOM 1377 N N . VAL A 1 176 ? 10.103 -19.103 -9.087 1.00 98.38 176 VAL A N 1
ATOM 1378 C CA . VAL A 1 176 ? 9.900 -20.489 -9.535 1.00 98.38 176 VAL A CA 1
ATOM 1379 C C . VAL A 1 176 ? 9.860 -20.567 -11.060 1.00 98.38 176 VAL A C 1
ATOM 1381 O O . VAL A 1 176 ? 10.778 -21.108 -11.666 1.00 98.38 176 VAL A O 1
ATOM 1384 N N . CYS A 1 177 ? 8.831 -20.002 -11.694 1.00 98.19 177 CYS A N 1
ATOM 1385 C CA . CYS A 1 177 ? 8.596 -20.111 -13.133 1.00 98.19 177 CYS A CA 1
ATOM 1386 C C . CYS A 1 177 ? 7.700 -18.976 -13.655 1.00 98.19 177 CYS A C 1
ATOM 1388 O O . CYS A 1 177 ? 7.100 -18.237 -12.872 1.00 98.19 177 CYS A O 1
ATOM 1390 N N . ALA A 1 178 ? 7.585 -18.862 -14.977 1.00 98.12 178 ALA A N 1
ATOM 1391 C CA . ALA A 1 178 ? 6.562 -18.066 -15.656 1.00 98.12 178 ALA A CA 1
ATOM 1392 C C . ALA A 1 178 ? 5.841 -18.923 -16.704 1.00 98.12 178 ALA A C 1
ATOM 1394 O O . ALA A 1 178 ? 6.321 -19.991 -17.079 1.00 98.12 178 ALA A O 1
ATOM 1395 N N . GLN A 1 179 ? 4.687 -18.454 -17.177 1.00 97.62 179 GLN A N 1
ATOM 1396 C CA . GLN A 1 179 ? 3.861 -19.173 -18.143 1.00 97.62 179 GLN A CA 1
ATOM 1397 C C . GLN A 1 179 ? 3.204 -18.196 -19.120 1.00 97.62 179 GLN A C 1
ATOM 1399 O O . GLN A 1 179 ? 2.766 -17.120 -18.713 1.00 97.62 179 GLN A O 1
ATOM 1404 N N . GLY A 1 180 ? 3.118 -18.578 -20.396 1.00 96.31 180 GLY A N 1
ATOM 1405 C CA . GLY A 1 180 ? 2.395 -17.821 -21.420 1.00 96.31 180 GLY A CA 1
ATOM 1406 C C . GLY A 1 180 ? 2.991 -16.445 -21.720 1.00 96.31 180 GLY A C 1
ATOM 1407 O O . GLY A 1 180 ? 2.250 -15.500 -21.986 1.00 96.31 180 GLY A O 1
ATOM 1408 N N . LEU A 1 181 ? 4.317 -16.304 -21.648 1.00 97.12 181 LEU A N 1
ATOM 1409 C CA . LEU A 1 181 ? 4.977 -15.036 -21.950 1.00 97.12 181 LEU A CA 1
ATOM 1410 C C . LEU A 1 181 ? 4.749 -14.626 -23.408 1.00 97.12 181 LEU A C 1
ATOM 1412 O O . LEU A 1 181 ? 4.682 -15.459 -24.310 1.00 97.12 181 LEU A O 1
ATOM 1416 N N . GLN A 1 182 ? 4.671 -13.319 -23.652 1.00 96.31 182 GLN A N 1
ATOM 1417 C CA . GLN A 1 182 ? 4.575 -12.804 -25.011 1.00 96.31 182 GLN A CA 1
ATOM 1418 C C . GLN A 1 182 ? 5.885 -13.068 -25.766 1.00 96.31 182 GLN A C 1
ATOM 1420 O O . GLN A 1 182 ? 6.961 -12.678 -25.306 1.00 96.31 182 GLN A O 1
ATOM 1425 N N . ALA A 1 183 ? 5.781 -13.671 -26.951 1.00 95.31 183 ALA A N 1
ATOM 1426 C CA . ALA A 1 183 ? 6.883 -13.758 -27.900 1.00 95.31 183 ALA A CA 1
ATOM 1427 C C . ALA A 1 183 ? 7.269 -12.360 -28.400 1.00 95.31 183 ALA A C 1
ATOM 1429 O O . ALA A 1 183 ? 6.418 -11.609 -28.894 1.00 95.31 183 ALA A O 1
ATOM 1430 N N . LYS A 1 184 ? 8.542 -11.998 -28.253 1.00 92.50 184 LYS A N 1
ATOM 1431 C CA . LYS A 1 184 ? 9.099 -10.726 -28.739 1.00 92.50 184 LYS A CA 1
ATOM 1432 C C . LYS A 1 184 ? 10.131 -10.920 -29.845 1.00 92.50 184 LYS A C 1
ATOM 1434 O O . LYS A 1 184 ? 10.419 -9.960 -30.558 1.00 92.50 184 LYS A O 1
ATOM 1439 N N . ASP A 1 185 ? 10.610 -12.142 -30.040 1.00 89.62 185 ASP A N 1
ATOM 1440 C CA . ASP A 1 185 ? 11.571 -12.471 -31.081 1.00 89.62 185 ASP A CA 1
ATOM 1441 C C . ASP A 1 185 ? 10.872 -12.904 -32.369 1.00 89.62 185 ASP A C 1
ATOM 1443 O O . ASP A 1 185 ? 9.780 -13.480 -32.370 1.00 89.62 185 ASP A O 1
ATOM 1447 N N . LYS A 1 186 ? 11.548 -12.680 -33.502 1.00 87.50 186 LYS A N 1
ATOM 1448 C CA . LYS A 1 186 ? 11.060 -13.059 -34.842 1.00 87.50 186 LYS A CA 1
ATOM 1449 C C . LYS A 1 186 ? 10.821 -14.566 -35.001 1.00 87.50 186 LYS A C 1
ATOM 1451 O O . LYS A 1 186 ? 10.127 -14.975 -35.923 1.00 87.50 186 LYS A O 1
ATOM 1456 N N . THR A 1 187 ? 11.397 -15.377 -34.117 1.00 85.62 187 THR A N 1
ATOM 1457 C CA . THR A 1 187 ? 11.240 -16.836 -34.059 1.00 85.62 187 THR A CA 1
ATOM 1458 C C . THR A 1 187 ? 9.911 -17.275 -33.443 1.00 85.62 187 THR A C 1
ATOM 1460 O O . THR A 1 187 ? 9.627 -18.469 -33.415 1.00 85.62 187 THR A O 1
ATOM 1463 N N . GLY A 1 188 ? 9.100 -16.340 -32.934 1.00 90.38 188 GLY A N 1
ATOM 1464 C CA . GLY A 1 188 ? 7.889 -16.665 -32.182 1.00 90.38 188 GLY A CA 1
ATOM 1465 C C . GLY A 1 188 ? 8.167 -17.064 -30.729 1.00 90.38 188 GLY A C 1
ATOM 1466 O O . GLY A 1 188 ? 7.315 -17.684 -30.101 1.00 90.38 188 GLY A O 1
ATOM 1467 N N . SER A 1 189 ? 9.335 -16.699 -30.189 1.00 93.06 189 SER A N 1
ATOM 1468 C CA . SER A 1 189 ? 9.741 -16.961 -28.802 1.00 93.06 189 SER A CA 1
ATOM 1469 C C . SER A 1 189 ? 10.255 -15.689 -28.099 1.00 93.06 189 SER A C 1
ATOM 1471 O O . SER A 1 189 ? 10.129 -14.587 -28.634 1.00 93.06 189 SER A O 1
ATOM 1473 N N . SER A 1 190 ? 10.767 -15.845 -26.877 1.00 95.94 190 SER A N 1
ATOM 1474 C CA . SER A 1 190 ? 11.515 -14.856 -26.097 1.00 95.94 190 SER A CA 1
ATOM 1475 C C . SER A 1 190 ? 12.616 -15.550 -25.281 1.00 95.94 190 SER A C 1
ATOM 1477 O O . SER A 1 190 ? 12.498 -16.745 -24.983 1.00 95.94 190 SER A O 1
ATOM 1479 N N . ASP A 1 191 ? 13.609 -14.773 -24.839 1.00 96.44 191 ASP A N 1
ATOM 1480 C CA . ASP A 1 191 ? 14.665 -15.183 -23.899 1.00 96.44 191 ASP A CA 1
ATOM 1481 C C . ASP A 1 191 ? 14.480 -14.513 -22.515 1.00 96.44 191 ASP A C 1
ATOM 1483 O O . ASP A 1 191 ? 15.165 -13.536 -22.179 1.00 96.44 191 ASP A O 1
ATOM 1487 N N . PRO A 1 192 ? 13.494 -14.940 -21.705 1.00 97.19 192 PRO A N 1
ATOM 1488 C CA . PRO A 1 192 ? 13.117 -14.226 -20.490 1.00 97.19 192 PRO A CA 1
ATOM 1489 C C . PRO A 1 192 ? 14.110 -14.360 -19.325 1.00 97.19 192 PRO A C 1
ATOM 1491 O O . PRO A 1 192 ? 14.735 -15.397 -19.089 1.00 97.19 192 PRO A O 1
ATOM 1494 N N . TYR A 1 193 ? 14.152 -13.305 -18.511 1.00 97.81 193 TYR A N 1
ATOM 1495 C CA . TYR A 1 193 ? 14.728 -13.271 -17.165 1.00 97.81 193 TYR A CA 1
ATOM 1496 C C . TYR A 1 193 ? 13.855 -12.397 -16.254 1.00 97.81 193 TYR A C 1
ATOM 1498 O O . TYR A 1 193 ? 13.088 -11.564 -16.739 1.00 97.81 193 TYR A O 1
ATOM 1506 N N . VAL A 1 194 ? 13.991 -12.552 -14.936 1.00 98.19 194 VAL A N 1
ATOM 1507 C CA . VAL A 1 194 ? 13.250 -11.766 -13.939 1.00 98.19 194 VAL A CA 1
ATOM 1508 C C . VAL A 1 194 ? 14.213 -10.886 -13.152 1.00 98.19 194 VAL A C 1
ATOM 1510 O O . VAL A 1 194 ? 15.264 -11.345 -12.706 1.00 98.19 194 VAL A O 1
ATOM 1513 N N . THR A 1 195 ? 13.851 -9.618 -12.947 1.00 96.88 195 THR A N 1
ATOM 1514 C CA . THR A 1 195 ? 14.521 -8.733 -11.984 1.00 96.88 195 THR A CA 1
ATOM 1515 C C . THR A 1 195 ? 13.654 -8.549 -10.749 1.00 96.88 195 THR A C 1
ATOM 1517 O O . THR A 1 195 ? 12.509 -8.124 -10.868 1.00 96.88 195 THR A O 1
ATOM 1520 N N . VAL A 1 196 ? 14.214 -8.805 -9.570 1.00 96.62 196 VAL A N 1
ATOM 1521 C CA . VAL A 1 196 ? 13.566 -8.576 -8.274 1.00 96.62 196 VAL A CA 1
ATOM 1522 C C . VAL A 1 196 ? 14.188 -7.337 -7.639 1.00 96.62 196 VAL A C 1
ATOM 1524 O O . VAL A 1 196 ? 15.404 -7.291 -7.434 1.00 96.62 196 VAL A O 1
ATOM 1527 N N . GLN A 1 197 ? 13.367 -6.332 -7.341 1.00 93.44 197 GLN A N 1
ATOM 1528 C CA . GLN A 1 197 ? 13.807 -5.059 -6.773 1.00 93.44 197 GLN A CA 1
ATOM 1529 C C . GLN A 1 197 ? 13.007 -4.731 -5.510 1.00 93.44 197 GLN A C 1
ATOM 1531 O O . GLN A 1 197 ? 11.781 -4.696 -5.540 1.00 93.44 197 GLN A O 1
ATOM 1536 N N . VAL A 1 198 ? 13.708 -4.492 -4.398 1.00 91.94 198 VAL A N 1
ATOM 1537 C CA . VAL A 1 198 ? 13.120 -4.024 -3.132 1.00 91.94 198 VAL A CA 1
ATOM 1538 C C . VAL A 1 198 ? 13.904 -2.806 -2.667 1.00 91.94 198 VAL A C 1
ATOM 1540 O O . VAL A 1 198 ? 15.087 -2.888 -2.323 1.00 91.94 198 VAL A O 1
ATOM 1543 N N . GLY A 1 199 ? 13.247 -1.646 -2.692 1.00 87.94 199 GLY A N 1
ATOM 1544 C CA . GLY A 1 199 ? 13.902 -0.368 -2.442 1.00 87.94 199 GLY A CA 1
ATOM 1545 C C . GLY A 1 199 ? 15.051 -0.139 -3.427 1.00 87.94 199 GLY A C 1
ATOM 1546 O O . GLY A 1 199 ? 14.830 -0.033 -4.628 1.00 87.94 199 GLY A O 1
ATOM 1547 N N . LYS A 1 200 ? 16.284 -0.060 -2.913 1.00 87.81 200 LYS A N 1
ATOM 1548 C CA . LYS A 1 200 ? 17.499 0.162 -3.720 1.00 87.81 200 LYS A CA 1
ATOM 1549 C C . LYS A 1 200 ? 18.202 -1.131 -4.148 1.00 87.81 200 LYS A C 1
ATOM 1551 O O . LYS A 1 200 ? 19.124 -1.076 -4.957 1.00 87.81 200 LYS A O 1
ATOM 1556 N N . THR A 1 201 ? 17.812 -2.279 -3.599 1.00 92.75 201 THR A N 1
ATOM 1557 C CA . THR A 1 201 ? 18.463 -3.560 -3.889 1.00 92.75 201 THR A CA 1
ATOM 1558 C C . THR A 1 201 ? 17.793 -4.205 -5.092 1.00 92.75 201 THR A C 1
ATOM 1560 O O . THR A 1 201 ? 16.593 -4.466 -5.055 1.00 92.75 201 THR A O 1
ATOM 1563 N N . LYS A 1 202 ? 18.571 -4.495 -6.141 1.00 95.06 202 LYS A N 1
ATOM 1564 C CA . LYS A 1 202 ? 18.106 -5.153 -7.367 1.00 95.06 202 LYS A CA 1
ATOM 1565 C C . LYS A 1 202 ? 18.921 -6.416 -7.632 1.00 95.06 202 LYS A C 1
ATOM 1567 O O . LYS A 1 202 ? 20.148 -6.363 -7.658 1.00 95.06 202 LYS A O 1
ATOM 1572 N N . LYS A 1 203 ? 18.242 -7.544 -7.835 1.00 96.38 203 LYS A N 1
ATOM 1573 C CA . LYS A 1 203 ? 18.832 -8.838 -8.217 1.00 96.38 203 LYS A CA 1
ATOM 1574 C C . LYS A 1 203 ? 18.134 -9.368 -9.470 1.00 96.38 203 LYS A C 1
ATOM 1576 O O . LYS A 1 203 ? 17.037 -8.916 -9.798 1.00 96.38 203 LYS A O 1
ATOM 1581 N N . ARG A 1 204 ? 18.764 -10.294 -10.193 1.00 97.69 204 ARG A N 1
ATOM 1582 C CA . ARG A 1 204 ? 18.183 -10.898 -11.400 1.00 97.69 204 ARG A CA 1
ATOM 1583 C C . ARG A 1 204 ? 18.410 -12.398 -11.449 1.00 97.69 204 ARG A C 1
ATOM 1585 O O . ARG A 1 204 ? 19.432 -12.861 -10.951 1.00 97.69 204 ARG A O 1
ATOM 1592 N N . THR A 1 205 ? 17.490 -13.105 -12.094 1.00 98.50 205 THR A N 1
ATOM 1593 C CA . THR A 1 205 ? 17.666 -14.509 -12.465 1.00 98.50 205 THR A CA 1
ATOM 1594 C C . THR A 1 205 ? 18.570 -14.642 -13.691 1.00 98.50 205 THR A C 1
ATOM 1596 O O . THR A 1 205 ? 18.868 -13.663 -14.399 1.00 98.50 205 THR A O 1
ATOM 1599 N N . LYS A 1 206 ? 18.962 -15.882 -13.979 1.00 97.88 206 LYS A N 1
ATOM 1600 C CA . LYS A 1 206 ? 19.508 -16.292 -15.271 1.00 97.88 206 LYS A CA 1
ATOM 1601 C C . LYS A 1 206 ? 18.473 -16.090 -16.380 1.00 97.88 206 LYS A C 1
ATOM 1603 O O . LYS A 1 206 ? 17.260 -16.108 -16.155 1.00 97.88 206 LYS A O 1
ATOM 1608 N N . THR A 1 207 ? 18.977 -15.915 -17.593 1.00 98.06 207 THR A N 1
ATOM 1609 C CA . THR A 1 207 ? 18.161 -15.918 -18.807 1.00 98.06 207 THR A CA 1
ATOM 1610 C C . THR A 1 207 ? 17.883 -17.357 -19.226 1.00 98.06 207 THR A C 1
ATOM 1612 O O . THR A 1 207 ? 18.815 -18.159 -19.304 1.00 98.06 207 THR A O 1
ATOM 1615 N N . ILE A 1 208 ? 16.621 -17.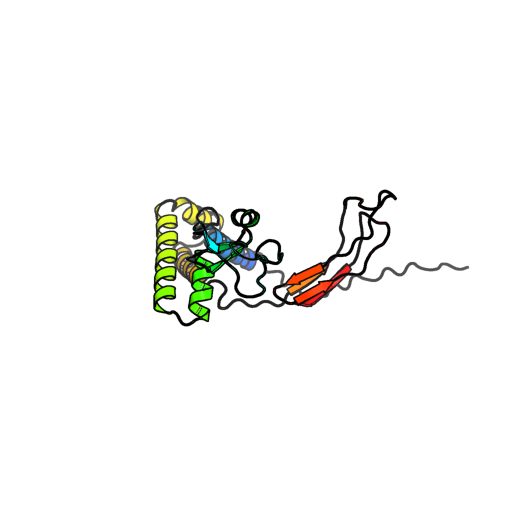678 -19.505 1.00 97.50 208 ILE A N 1
ATOM 1616 C CA . ILE A 1 208 ? 16.228 -18.936 -20.147 1.00 97.50 208 ILE A CA 1
ATOM 1617 C C . ILE A 1 208 ? 15.951 -18.621 -21.611 1.00 97.50 208 ILE A C 1
ATOM 1619 O O . ILE A 1 208 ? 15.149 -17.743 -21.896 1.00 97.50 208 ILE A O 1
ATOM 1623 N N . TYR A 1 209 ? 16.621 -19.311 -22.527 1.00 96.50 209 TYR A N 1
ATOM 1624 C CA . TYR A 1 209 ? 16.510 -19.032 -23.957 1.00 96.50 209 TYR A CA 1
ATOM 1625 C C . TYR A 1 209 ? 15.332 -19.773 -24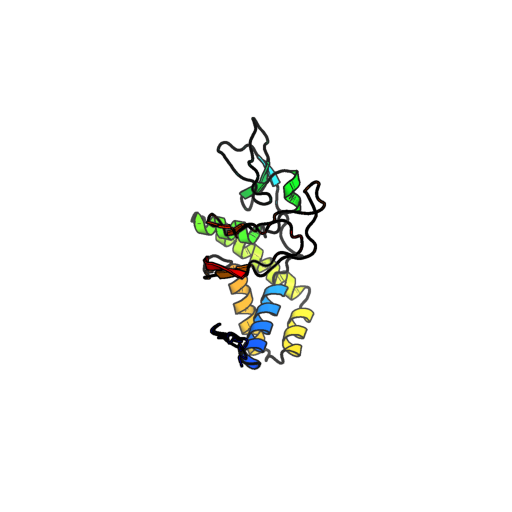.591 1.00 96.50 209 TYR A C 1
ATOM 1627 O O . TYR A 1 209 ? 15.054 -20.919 -24.230 1.00 96.50 209 TYR A O 1
ATOM 1635 N N . GLY A 1 210 ? 14.673 -19.144 -25.563 1.00 95.81 210 GLY A N 1
ATOM 1636 C CA . GLY A 1 210 ? 13.719 -19.800 -26.450 1.00 95.81 210 GLY A CA 1
ATOM 1637 C C . GLY A 1 210 ? 12.490 -20.382 -25.745 1.00 95.81 210 GLY A C 1
ATOM 1638 O O . GLY A 1 210 ? 11.969 -21.400 -26.196 1.00 95.81 210 GLY A O 1
ATOM 1639 N N . ASN A 1 211 ? 12.048 -19.796 -24.627 1.00 95.31 211 ASN A N 1
ATOM 1640 C CA . ASN A 1 211 ? 11.005 -20.402 -23.803 1.00 95.31 211 ASN A CA 1
ATOM 1641 C C . ASN A 1 211 ? 10.019 -19.373 -23.238 1.00 95.31 211 ASN A C 1
ATOM 1643 O O . ASN A 1 211 ? 10.379 -18.506 -22.445 1.00 95.31 211 ASN A O 1
ATOM 1647 N N . LEU A 1 212 ? 8.741 -19.523 -23.594 1.00 96.69 212 LEU A N 1
ATOM 1648 C CA . LEU A 1 212 ? 7.642 -18.695 -23.085 1.00 96.69 212 LEU A CA 1
ATOM 1649 C C . LEU A 1 212 ? 7.039 -19.220 -21.766 1.00 96.69 212 LEU A C 1
ATOM 1651 O O . LEU A 1 212 ? 6.175 -18.567 -21.182 1.00 96.69 212 LEU A O 1
ATOM 1655 N N . ASN A 1 213 ? 7.502 -20.381 -21.293 1.00 97.88 213 ASN A N 1
ATOM 1656 C CA . ASN A 1 213 ? 7.142 -21.023 -20.026 1.00 97.88 213 ASN A CA 1
ATOM 1657 C C . ASN A 1 213 ? 8.410 -21.421 -19.225 1.00 97.88 213 ASN A C 1
ATOM 1659 O O . ASN A 1 213 ? 8.647 -22.608 -18.977 1.00 97.88 213 ASN A O 1
ATOM 1663 N N . PRO A 1 214 ? 9.300 -20.464 -18.901 1.00 98.00 214 PRO A N 1
ATOM 1664 C CA . PRO A 1 214 ? 10.585 -20.740 -18.258 1.00 98.00 214 PRO A CA 1
ATOM 1665 C C . PRO A 1 214 ? 10.437 -21.182 -16.793 1.00 98.00 214 PRO A C 1
ATOM 1667 O O . PRO A 1 214 ? 9.529 -20.744 -16.086 1.00 98.00 214 PRO A O 1
ATOM 1670 N N . VAL A 1 215 ? 11.396 -21.977 -16.315 1.00 98.44 215 VAL A N 1
ATOM 1671 C CA . VAL A 1 215 ? 11.564 -22.365 -14.904 1.00 98.44 215 VAL A CA 1
ATOM 1672 C C . VAL A 1 215 ? 12.953 -21.910 -14.450 1.00 98.44 215 VAL A C 1
ATOM 1674 O O . VAL A 1 215 ? 13.939 -22.211 -15.123 1.00 98.44 215 VAL A O 1
ATOM 1677 N N . TRP A 1 216 ? 13.030 -21.169 -13.342 1.00 98.44 216 TRP A N 1
ATOM 1678 C CA . TRP A 1 216 ? 14.278 -20.634 -12.780 1.00 98.44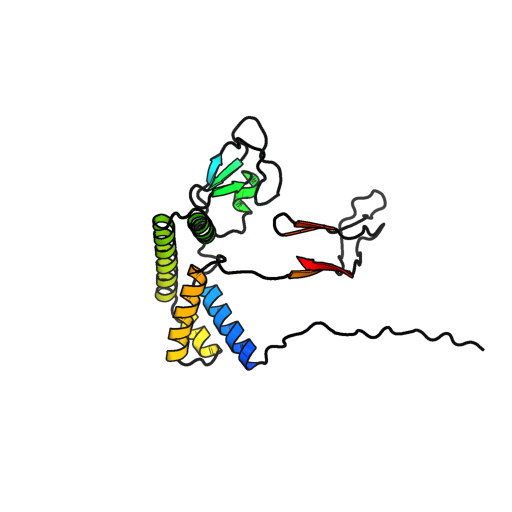 216 TRP A CA 1
ATOM 1679 C C . TRP A 1 216 ? 14.662 -21.291 -11.452 1.00 98.44 216 TRP A C 1
ATOM 1681 O O . TRP A 1 216 ? 15.827 -21.624 -11.267 1.00 98.44 216 TRP A O 1
ATOM 1691 N N . GLU A 1 217 ? 13.701 -21.455 -10.534 1.00 97.62 217 GLU A N 1
ATOM 1692 C CA . GLU A 1 217 ? 13.919 -21.946 -9.158 1.00 97.62 217 GLU A CA 1
ATOM 1693 C C . GLU A 1 217 ? 15.047 -21.212 -8.401 1.00 97.62 217 GLU A C 1
ATOM 1695 O O . GLU A 1 217 ? 15.783 -21.789 -7.600 1.00 97.62 217 GLU A O 1
ATOM 1700 N N . GLU A 1 218 ? 15.185 -19.905 -8.635 1.00 98.06 218 GLU A N 1
ATOM 1701 C CA . GLU A 1 218 ? 16.241 -19.089 -8.030 1.00 98.06 218 GLU A CA 1
ATOM 1702 C C . GLU A 1 218 ? 15.753 -18.382 -6.765 1.00 98.06 218 GLU A C 1
ATOM 1704 O O . GLU A 1 218 ? 14.683 -17.771 -6.750 1.00 98.06 218 GLU A O 1
ATOM 1709 N N . ASN A 1 219 ? 16.558 -18.437 -5.700 1.00 97.44 219 ASN A N 1
ATOM 1710 C CA . ASN A 1 219 ? 16.243 -17.819 -4.418 1.00 97.44 219 ASN A CA 1
ATOM 1711 C C . ASN A 1 219 ? 17.030 -16.517 -4.184 1.00 97.44 219 ASN A C 1
ATOM 1713 O O . ASN A 1 219 ? 18.239 -16.439 -4.413 1.00 97.44 219 ASN A O 1
ATOM 1717 N N . PHE A 1 220 ? 16.338 -15.500 -3.675 1.00 96.50 220 PHE A N 1
ATOM 1718 C CA . PHE A 1 220 ? 16.884 -14.208 -3.290 1.00 96.50 220 PHE A CA 1
ATOM 1719 C C . PHE A 1 220 ? 16.499 -13.867 -1.850 1.00 96.50 220 PHE A C 1
ATOM 1721 O O . PHE A 1 220 ? 15.326 -13.874 -1.492 1.00 96.50 220 PHE A O 1
ATOM 1728 N N . HIS A 1 221 ? 17.483 -13.461 -1.051 1.00 94.75 221 HIS A N 1
ATOM 1729 C CA . HIS A 1 221 ? 17.260 -12.876 0.273 1.00 94.75 221 HIS A CA 1
ATOM 1730 C C . HIS A 1 221 ? 17.409 -11.353 0.226 1.00 94.75 221 HIS A C 1
ATOM 1732 O O . HIS A 1 221 ? 18.367 -10.859 -0.395 1.00 94.75 221 HIS A O 1
ATOM 1738 N N . LEU A 1 222 ? 16.473 -10.638 0.855 1.00 88.25 222 LEU A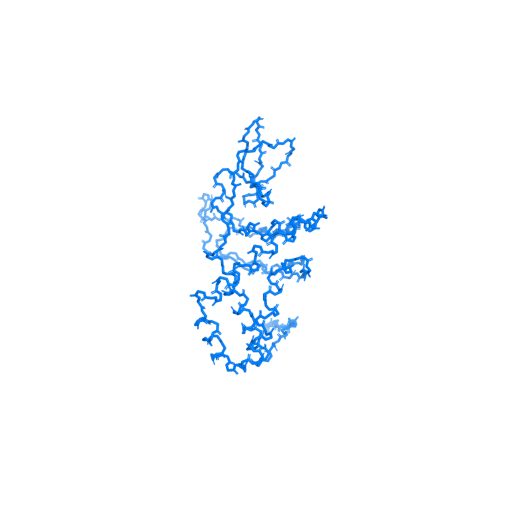 N 1
ATOM 1739 C CA . LEU A 1 222 ? 16.385 -9.174 0.925 1.00 88.25 222 LEU A CA 1
ATOM 1740 C C . LEU A 1 222 ? 16.038 -8.710 2.344 1.00 88.25 222 LEU A C 1
ATOM 1742 O O . LEU A 1 222 ? 15.315 -9.448 3.058 1.00 88.25 222 LEU A O 1
#

Radius of gyration: 24.1 Å; chains: 1; bounding box: 46×79×61 Å